Protein 6Z3E (pdb70)

Structure (mmCIF, N/CA/C/O backbone):
data_6Z3E
#
_entry.id   6Z3E
#
_cell.length_a   41.280
_cell.length_b   57.230
_cell.length_c   106.760
_cell.angle_alpha   90.000
_cell.angle_beta   90.000
_cell.angle_gamma   90.000
#
_symmetry.space_group_name_H-M   'P 21 21 21'
#
loop_
_entity.id
_entity.type
_entity.pdbx_description
1 polymer 'GTPase IMAP family member 5'
2 non-polymer 'MAGNESIUM ION'
3 non-polymer "GUANOSINE-5'-DIPHOSPHATE"
4 water water
#
loop_
_atom_site.group_PDB
_atom_site.id
_atom_site.type_symbol
_atom_site.label_atom_id
_atom_site.label_alt_id
_atom_site.label_comp_id
_atom_site.label_asym_id
_atom_site.label_entity_id
_atom_site.label_seq_id
_atom_site.pdbx_PDB_ins_code
_atom_site.Cartn_x
_atom_site.Cartn_y
_atom_site.Cartn_z
_atom_site.occupancy
_atom_site.B_iso_or_equiv
_atom_site.auth_seq_id
_atom_site.auth_comp_id
_atom_site.auth_asym_id
_atom_site.auth_atom_id
_atom_site.pdbx_PDB_model_num
ATOM 1 N N . ALA A 1 29 ? 21.63737 -3.12376 3.31367 1.000 33.56555 27 ALA A N 1
ATOM 2 C CA . ALA A 1 29 ? 21.21746 -3.37794 4.68753 1.000 42.91947 27 ALA A CA 1
ATOM 3 C C . ALA A 1 29 ? 20.16119 -2.37603 5.13922 1.000 56.47154 27 ALA A C 1
ATOM 4 O O . ALA A 1 29 ? 20.34916 -1.16490 5.01599 1.000 68.69718 27 ALA A O 1
ATOM 6 N N . LEU A 1 30 ? 19.05795 -2.90266 5.66983 1.000 50.20118 28 LEU A N 1
ATOM 7 C CA . LEU A 1 30 ? 17.93550 -2.07661 6.09775 1.000 18.80846 28 LEU A CA 1
ATOM 8 C C . LEU A 1 30 ? 18.31651 -1.22665 7.30420 1.000 24.96171 28 LEU A C 1
ATOM 9 O O . LEU A 1 30 ? 18.73924 -1.75252 8.33830 1.000 35.38398 28 LEU A O 1
ATOM 14 N N . ARG A 1 31 ? 18.13663 0.08661 7.17974 1.000 22.61041 29 ARG A N 1
ATOM 15 C CA . ARG A 1 31 ? 18.54463 1.05407 8.19101 1.000 14.56746 29 ARG A CA 1
ATOM 16 C C . ARG A 1 31 ? 17.30081 1.56639 8.90804 1.000 13.71537 29 ARG A C 1
ATOM 17 O O . ARG A 1 31 ? 16.39168 2.10790 8.26892 1.000 14.21409 29 ARG A O 1
ATOM 25 N N . ILE A 1 32 ? 17.27116 1.41240 10.22991 1.000 12.63026 30 ILE A N 1
ATOM 26 C CA . ILE A 1 32 ? 16.13243 1.80537 11.05264 1.000 11.96010 30 ILE A CA 1
ATOM 27 C C . ILE A 1 32 ? 16.61401 2.73700 12.15683 1.000 11.43575 30 ILE A C 1
ATOM 28 O O . ILE A 1 32 ? 17.67203 2.50518 12.75136 1.000 23.21680 30 ILE A O 1
ATOM 33 N N . ILE A 1 33 ? 15.83700 3.78173 12.44702 1.000 14.53993 31 ILE A N 1
ATOM 34 C CA . ILE A 1 33 ? 16.12820 4.68007 13.56310 1.000 17.81988 31 ILE A CA 1
ATOM 35 C C . ILE A 1 33 ? 14.99442 4.60270 14.57684 1.000 22.46958 31 ILE A C 1
ATOM 36 O O . ILE A 1 33 ? 13.82819 4.84372 14.23758 1.000 9.54956 31 ILE A O 1
ATOM 41 N N . LEU A 1 34 ? 15.34733 4.28807 15.82132 1.000 12.42429 32 LEU A N 1
ATOM 42 C CA . LEU A 1 34 ? 14.41306 4.28288 16.93925 1.000 8.10565 32 LEU A CA 1
ATOM 43 C C . LEU A 1 34 ? 14.22587 5.71161 17.44133 1.000 23.41914 32 LEU A C 1
ATOM 44 O O . LEU A 1 34 ? 15.19631 6.35856 17.85098 1.000 34.52332 32 LEU A O 1
ATOM 49 N N . VAL A 1 35 ? 12.98865 6.20936 17.41549 1.000 29.34264 33 VAL A N 1
ATOM 50 C CA . VAL A 1 35 ? 12.69093 7.56532 17.86256 1.000 13.23132 33 VAL A CA 1
ATOM 51 C C . VAL A 1 35 ? 11.54892 7.51852 18.86737 1.000 13.31031 33 VAL A C 1
ATOM 52 O O . VAL A 1 35 ? 10.70779 6.61128 18.84197 1.000 14.97219 33 VAL A O 1
ATOM 56 N N . GLY A 1 36 ? 11.52113 8.49628 19.75623 1.000 13.17186 34 GLY A N 1
ATOM 57 C CA . GLY A 1 36 ? 10.50060 8.57013 20.78493 1.000 8.84235 34 GLY A CA 1
ATOM 58 C C . GLY A 1 36 ? 11.05183 9.18451 22.05315 1.000 22.30339 34 GLY A C 1
ATOM 59 O O . GLY A 1 36 ? 12.24565 9.45368 22.18019 1.000 35.12836 34 GLY A O 1
ATOM 60 N N . LYS A 1 37 ? 10.14825 9.41830 23.00563 1.000 16.79991 35 LYS A N 1
ATOM 61 C CA . LYS A 1 37 ? 10.56892 9.93608 24.30132 1.000 13.55602 35 LYS A CA 1
ATOM 62 C C . LYS A 1 37 ? 11.26432 8.84677 25.11670 1.000 16.75730 35 LYS A C 1
ATOM 63 O O . LYS A 1 37 ? 11.15303 7.65248 24.83333 1.000 33.08024 35 LYS A O 1
ATOM 69 N N . THR A 1 38 ? 11.98566 9.27401 26.14987 1.000 12.38976 36 THR A N 1
ATOM 70 C CA . THR A 1 38 ? 12.62111 8.32195 27.05036 1.000 8.69170 36 THR A CA 1
ATOM 71 C C . THR A 1 38 ? 11.56785 7.52571 27.80958 1.000 18.41757 36 THR A C 1
ATOM 72 O O . THR A 1 38 ? 10.55806 8.07326 28.26348 1.000 18.78243 36 THR A O 1
ATOM 76 N N . GLY A 1 39 ? 11.80608 6.21822 27.92451 1.000 28.54301 37 GLY A N 1
ATOM 77 C CA . GLY A 1 39 ? 10.97358 5.32699 28.70541 1.000 9.34896 37 GLY A CA 1
ATOM 78 C C . GLY A 1 39 ? 9.79912 4.71653 27.97691 1.000 17.29903 37 GLY A C 1
ATOM 79 O O . GLY A 1 39 ? 8.95166 4.09258 28.62618 1.000 21.88855 37 GLY A O 1
ATOM 80 N N . CYS A 1 40 ? 9.70738 4.88129 26.65555 1.000 14.39785 38 CYS A N 1
ATOM 81 C CA . CYS A 1 40 ? 8.60729 4.28488 25.91031 1.000 15.93793 38 CYS A CA 1
ATOM 82 C C . CYS A 1 40 ? 8.95111 2.92027 25.32780 1.000 10.07466 38 CYS A C 1
ATOM 83 O O . CYS A 1 40 ? 8.03534 2.17803 24.95508 1.000 17.95625 38 CYS A O 1
ATOM 86 N N . GLY A 1 41 ? 10.23199 2.56469 25.25247 1.000 9.25845 39 GLY A N 1
ATOM 87 C CA . GLY A 1 41 ? 10.60226 1.23331 24.81503 1.000 9.51465 39 GLY A CA 1
ATOM 88 C C . GLY A 1 41 ? 11.45112 1.18787 23.56200 1.000 15.82075 39 GLY A C 1
ATOM 89 O O . GLY A 1 41 ? 11.47901 0.17054 22.86612 1.000 9.53396 39 GLY A O 1
ATOM 90 N N . LYS A 1 42 ? 12.14804 2.28472 23.26155 1.000 23.58327 40 LYS A N 1
ATOM 91 C CA . LYS A 1 42 ? 13.03289 2.30991 22.10037 1.000 7.83722 40 LYS A CA 1
ATOM 92 C C . LYS A 1 42 ? 14.08708 1.21189 22.18718 1.000 7.86863 40 LYS A C 1
ATOM 93 O O . LYS A 1 42 ? 14.22633 0.38841 21.27494 1.000 8.33746 40 LYS A O 1
ATOM 99 N N . SER A 1 43 ? 14.83698 1.18373 23.28841 1.000 15.73682 41 SER A N 1
ATOM 100 C CA . SER A 1 43 ? 15.95230 0.25378 23.40371 1.000 18.94551 41 SER A CA 1
ATOM 101 C C . SER A 1 43 ? 15.46510 -1.19056 23.40597 1.000 18.20260 41 SER A C 1
ATOM 102 O O . SER A 1 43 ? 16.04077 -2.04631 22.72234 1.000 18.01023 41 SER A O 1
ATOM 105 N N . ALA A 1 44 ? 14.39409 -1.47632 24.15567 1.000 18.38233 42 ALA A N 1
ATOM 106 C CA . ALA A 1 44 ? 13.85530 -2.83346 24.19799 1.000 10.42435 42 ALA A CA 1
ATOM 107 C C . ALA A 1 44 ? 13.34030 -3.26182 22.82986 1.000 11.03823 42 ALA A C 1
ATOM 108 O O . ALA A 1 44 ? 13.53725 -4.40946 22.41503 1.000 19.51271 42 ALA A O 1
ATOM 110 N N . THR A 1 45 ? 12.68639 -2.34658 22.10994 1.000 28.24190 43 THR A N 1
ATOM 111 C CA . THR A 1 45 ? 12.23456 -2.64167 20.75231 1.000 11.35843 43 THR A CA 1
ATOM 112 C C . THR A 1 45 ? 13.40711 -2.98147 19.83817 1.000 21.65734 43 THR A C 1
ATOM 113 O O . THR A 1 45 ? 13.35126 -3.94922 19.07087 1.000 16.85950 43 THR A O 1
ATOM 117 N N . GLY A 1 46 ? 14.48244 -2.19506 19.90641 1.000 37.36434 44 GLY A N 1
ATOM 118 C CA . GLY A 1 46 ? 15.66102 -2.51018 19.11675 1.000 12.32324 44 GLY A CA 1
ATOM 119 C C . GLY A 1 46 ? 16.28538 -3.83540 19.50863 1.000 21.21370 44 GLY A C 1
ATOM 120 O O . GLY A 1 46 ? 16.82306 -4.55284 18.66118 1.000 12.08134 44 GLY A O 1
ATOM 121 N N . ASN A 1 47 ? 16.22828 -4.17675 20.80094 1.000 24.32172 45 ASN A N 1
ATOM 122 C CA . ASN A 1 47 ? 16.76490 -5.46053 21.24076 1.000 12.35330 45 ASN A CA 1
ATOM 123 C C . ASN A 1 47 ? 15.91842 -6.61840 20.73505 1.000 13.89478 45 ASN A C 1
ATOM 124 O O . ASN A 1 47 ? 16.45316 -7.68575 20.41903 1.000 15.14886 45 ASN A O 1
ATOM 129 N N . SER A 1 48 ? 14.60575 -6.42839 20.63932 1.000 14.07971 46 SER A N 1
ATOM 130 C CA . SER A 1 48 ? 13.74327 -7.51131 20.18951 1.000 31.60932 46 SER A CA 1
ATOM 131 C C . SER A 1 48 ? 13.77974 -7.66960 18.67519 1.000 16.51022 46 SER A C 1
ATOM 132 O O . SER A 1 48 ? 13.63361 -8.78878 18.16876 1.000 18.27449 46 SER A O 1
ATOM 135 N N . ILE A 1 49 ? 13.99234 -6.57699 17.94113 1.000 15.34334 47 ILE A N 1
ATOM 136 C CA . ILE A 1 49 ? 14.17026 -6.68572 16.49657 1.000 16.04694 47 ILE A CA 1
ATOM 137 C C . ILE A 1 49 ? 15.42391 -7.49633 16.18161 1.000 16.75622 47 ILE A C 1
ATOM 138 O O . ILE A 1 49 ? 15.37521 -8.49308 15.45076 1.000 45.08912 47 ILE A O 1
ATOM 143 N N . LEU A 1 50 ? 16.55635 -7.11267 16.77330 1.000 15.69946 48 LEU A N 1
ATOM 144 C CA . LEU A 1 50 ? 17.81754 -7.80103 16.52316 1.000 20.07052 48 LEU A CA 1
ATOM 145 C C . LEU A 1 50 ? 17.92002 -9.14802 17.22869 1.000 20.03451 48 LEU A C 1
ATOM 146 O O . LEU A 1 50 ? 18.78474 -9.95321 16.86491 1.000 19.25483 48 LEU A O 1
ATOM 151 N N . GLY A 1 51 ? 17.07337 -9.40934 18.22313 1.000 18.04070 49 GLY A N 1
ATOM 152 C CA . GLY A 1 51 ? 17.12304 -10.67648 18.92651 1.000 19.65886 49 GLY A CA 1
ATOM 153 C C . GLY A 1 51 ? 18.28958 -10.83334 19.86991 1.000 19.48272 49 GLY A C 1
ATOM 154 O O . GLY A 1 51 ? 18.67226 -11.96429 20.19154 1.000 21.18348 49 GLY A O 1
ATOM 155 N N . GLN A 1 52 ? 18.86615 -9.72911 20.32568 1.000 23.43118 50 GLN A N 1
ATOM 156 C CA . GLN A 1 52 ? 20.05045 -9.75657 21.15887 1.000 17.65382 50 GLN A CA 1
ATOM 157 C C . GLN A 1 52 ? 19.88931 -8.68101 22.22597 1.000 16.00128 50 GLN A C 1
ATOM 158 O O . GLN A 1 52 ? 19.19276 -7.69279 21.99094 1.000 27.36060 50 GLN A O 1
ATOM 164 N N . PRO A 1 53 ? 20.45060 -8.89097 23.41607 1.000 24.32212 51 PRO A N 1
ATOM 165 C CA . PRO A 1 53 ? 20.57483 -7.73521 24.31619 1.000 17.90098 51 PRO A CA 1
ATOM 166 C C . PRO A 1 53 ? 21.75946 -6.86817 23.92495 1.000 14.11472 51 PRO A C 1
ATOM 167 O O . PRO A 1 53 ? 22.89692 -7.14264 24.32474 1.000 16.61586 51 PRO A O 1
ATOM 171 N N . VAL A 1 54 ? 21.49274 -5.79469 23.17813 1.000 12.87298 52 VAL A N 1
ATOM 172 C CA . VAL A 1 54 ? 22.56003 -4.92381 22.69170 1.000 12.39848 52 VAL A CA 1
ATOM 173 C C . VAL A 1 54 ? 22.37826 -3.46420 23.07217 1.000 11.02449 52 VAL A C 1
ATOM 174 O O . VAL A 1 54 ? 23.37671 -2.71684 23.10506 1.000 12.06760 52 VAL A O 1
ATOM 178 N N . PHE A 1 55 ? 21.17508 -2.99952 23.39131 1.000 10.23742 53 PHE A N 1
ATOM 179 C CA . PHE A 1 55 ? 20.97717 -1.62975 23.82877 1.000 9.20652 53 PHE A CA 1
ATOM 180 C C . PHE A 1 55 ? 20.62114 -1.63203 25.30648 1.000 9.22709 53 PHE A C 1
ATOM 181 O O . PHE A 1 55 ? 19.89532 -2.51170 25.77814 1.000 9.73482 53 PHE A O 1
ATOM 189 N N . GLU A 1 56 ? 21.16306 -0.66750 26.04000 1.000 8.91774 54 GLU A N 1
ATOM 190 C CA . GLU A 1 56 ? 20.90055 -0.59160 27.46837 1.000 9.11392 54 GLU A CA 1
ATOM 191 C C . GLU A 1 56 ? 19.42527 -0.32432 27.71886 1.000 14.03785 54 GLU A C 1
ATOM 192 O O . GLU A 1 56 ? 18.89117 0.70369 27.28919 1.000 23.78598 54 GLU A O 1
ATOM 198 N N . SER A 1 57 ? 18.76398 -1.26043 28.40104 1.000 9.32887 55 SER A N 1
ATOM 199 C CA . SER A 1 57 ? 17.37680 -1.08482 28.83310 1.000 9.29810 55 SER A CA 1
ATOM 200 C C . SER A 1 57 ? 17.30080 -1.48434 30.30485 1.000 10.10573 55 SER A C 1
ATOM 201 O O . SER A 1 57 ? 16.94132 -2.61685 30.63374 1.000 31.64829 55 SER A O 1
ATOM 204 N N . LYS A 1 58 ? 17.61573 -0.53535 31.18139 1.000 49.32221 56 LYS A N 1
ATOM 205 C CA . LYS A 1 58 ? 17.53370 -0.75503 32.61443 1.000 10.83151 56 LYS A CA 1
ATOM 206 C C . LYS A 1 58 ? 16.06817 -0.80300 33.03417 1.000 25.31375 56 LYS A C 1
ATOM 207 O O . LYS A 1 58 ? 15.18322 -0.28648 32.34724 1.000 27.71448 56 LYS A O 1
ATOM 213 N N . LEU A 1 59 ? 15.80966 -1.43248 34.17785 1.000 41.87671 57 LEU A N 1
ATOM 214 C CA . LEU A 1 59 ? 14.44754 -1.47688 34.70215 1.000 40.36877 57 LEU A CA 1
ATOM 215 C C . LEU A 1 59 ? 14.18093 -0.28104 35.61700 1.000 35.50975 57 LEU A C 1
ATOM 216 O O . LEU A 1 59 ? 13.22528 0.47189 35.40053 1.000 36.09615 57 LEU A O 1
ATOM 221 N N . ARG A 1 60 ? 15.01311 -0.10352 36.64991 1.000 30.07395 58 ARG A N 1
ATOM 222 C CA A ARG A 1 60 ? 14.84810 1.01718 37.56867 0.460 27.84304 58 ARG A CA 1
ATOM 223 C CA B ARG A 1 60 ? 14.85490 0.99744 37.59513 0.540 27.63764 58 ARG A CA 1
ATOM 224 C C . ARG A 1 60 ? 16.15338 1.77026 37.80189 1.000 27.20206 58 ARG A C 1
ATOM 225 O O . ARG A 1 60 ? 16.13287 2.98210 38.03519 1.000 27.33036 58 ARG A O 1
ATOM 240 N N . ALA A 1 61 ? 17.28751 1.07469 37.72890 1.000 33.70779 59 ALA A N 1
ATOM 241 C CA . ALA A 1 61 ? 18.56466 1.65000 38.12789 1.000 28.25519 59 ALA A CA 1
ATOM 242 C C . ALA A 1 61 ? 19.05578 2.69721 37.12695 1.000 37.72256 59 ALA A C 1
ATOM 243 O O . ALA A 1 61 ? 18.53159 2.84875 36.01952 1.000 27.66932 59 ALA A O 1
ATOM 245 N N . GLN A 1 62 ? 20.09327 3.42081 37.55207 1.000 43.91680 60 GLN A N 1
ATOM 246 C CA . GLN A 1 62 ? 20.65871 4.52319 36.78338 1.000 29.74999 60 GLN A CA 1
ATOM 247 C C . GLN A 1 62 ? 21.20920 4.02409 35.45117 1.000 34.93918 60 GLN A C 1
ATOM 248 O O . GLN A 1 62 ? 21.85477 2.97498 35.38139 1.000 56.87598 60 GLN A O 1
ATOM 254 N N . SER A 1 63 ? 20.95891 4.78303 34.38946 1.000 38.46172 61 SER A N 1
ATOM 255 C CA . SER A 1 63 ? 21.40859 4.39765 33.06016 1.000 25.27085 61 SER A CA 1
ATOM 256 C C . SER A 1 63 ? 22.76358 5.02416 32.74269 1.000 28.40471 61 SER A C 1
ATOM 257 O O . SER A 1 63 ? 23.20531 5.97651 33.38939 1.000 40.74626 61 SER A O 1
ATOM 260 N N . VAL A 1 64 ? 23.42336 4.46841 31.72895 1.000 30.84184 62 VAL A N 1
ATOM 261 C CA . VAL A 1 64 ? 24.75477 4.89627 31.32798 1.000 22.19219 62 VAL A CA 1
ATOM 262 C C . VAL A 1 64 ? 24.75467 5.51013 29.93241 1.000 22.19408 62 VAL A C 1
ATOM 263 O O . VAL A 1 64 ? 25.47374 6.48027 29.68095 1.000 25.03880 62 VAL A O 1
ATOM 267 N N . THR A 1 65 ? 23.95272 4.96738 29.01617 1.000 35.38274 63 THR A N 1
ATOM 268 C CA . THR A 1 65 ? 23.97048 5.40796 27.62243 1.000 25.96806 63 THR A CA 1
ATOM 269 C C . THR A 1 65 ? 23.43344 6.83183 27.52407 1.000 17.77254 63 THR A C 1
ATOM 270 O O . THR A 1 65 ? 22.26257 7.08818 27.82361 1.000 37.48479 63 THR A O 1
ATOM 274 N N . ARG A 1 66 ? 24.29221 7.76160 27.11106 1.000 25.34670 64 ARG A N 1
ATOM 275 C CA . ARG A 1 66 ? 23.90845 9.15090 26.90894 1.000 25.55554 64 ARG A CA 1
ATOM 276 C C . ARG A 1 66 ? 23.82836 9.54458 25.43977 1.000 17.41874 64 ARG A C 1
ATOM 277 O O . ARG A 1 66 ? 23.42247 10.67267 25.14256 1.000 28.41866 64 ARG A O 1
ATOM 285 N N . THR A 1 67 ? 24.20862 8.65972 24.51448 1.000 25.96735 65 THR A N 1
ATOM 286 C CA . THR A 1 67 ? 24.36772 9.01649 23.10804 1.000 21.20778 65 THR A CA 1
ATOM 287 C C . THR A 1 67 ? 23.84421 7.89332 22.22320 1.000 21.29829 65 THR A C 1
ATOM 288 O O . THR A 1 67 ? 23.57502 6.78276 22.68705 1.000 17.30557 65 THR A O 1
ATOM 292 N N . CYS A 1 68 ? 23.72664 8.19443 20.92653 1.000 23.97976 66 CYS A N 1
ATOM 293 C CA . CYS A 1 68 ? 23.21642 7.23121 19.95387 1.000 25.83888 66 CYS A CA 1
ATOM 294 C C . CYS A 1 68 ? 24.08713 5.98027 19.87979 1.000 14.53308 66 CYS A C 1
ATOM 295 O O . CYS A 1 68 ? 25.31766 6.05440 19.90515 1.000 19.19763 66 CYS A O 1
ATOM 298 N N . GLN A 1 69 ? 23.43482 4.82463 19.75874 1.000 15.85137 67 GLN A N 1
ATOM 299 C CA . GLN A 1 69 ? 24.10089 3.53950 19.59558 1.000 15.42309 67 GLN A CA 1
ATOM 300 C C . GLN A 1 69 ? 23.63195 2.90031 18.29510 1.000 18.85236 67 GLN A C 1
ATOM 301 O O . GLN A 1 69 ? 22.46687 3.03807 17.91295 1.000 23.44830 67 GLN A O 1
ATOM 307 N N . VAL A 1 70 ? 24.53756 2.20038 17.61578 1.000 16.10046 68 VAL A N 1
ATOM 308 C CA . VAL A 1 70 ? 24.23103 1.51984 16.36177 1.000 16.32819 68 VAL A CA 1
ATOM 309 C C . VAL A 1 70 ? 24.62917 0.05788 16.49661 1.000 17.40997 68 VAL A C 1
ATOM 310 O O . VAL A 1 70 ? 25.70854 -0.25567 17.01028 1.000 18.22880 68 VAL A O 1
ATOM 314 N N . LYS A 1 71 ? 23.75034 -0.83610 16.05739 1.000 17.53791 69 LYS A N 1
ATOM 315 C CA . LYS A 1 71 ? 24.00886 -2.26487 16.14008 1.000 18.65210 69 LYS A CA 1
ATOM 316 C C . LYS A 1 71 ? 23.51344 -2.91351 14.86064 1.000 19.09621 69 LYS A C 1
ATOM 317 O O . LYS A 1 71 ? 22.35862 -2.71588 14.47258 1.000 18.45440 69 LYS A O 1
ATOM 323 N N . THR A 1 72 ? 24.38444 -3.67690 14.21040 1.000 22.79492 70 THR A N 1
ATOM 324 C CA . THR A 1 72 ? 24.03578 -4.41758 13.00863 1.000 21.16582 70 THR A CA 1
ATOM 325 C C . THR A 1 72 ? 23.70136 -5.85297 13.38324 1.000 25.00613 70 THR A C 1
ATOM 326 O O . THR A 1 72 ? 24.32618 -6.43399 14.27545 1.000 36.35896 70 THR A O 1
ATOM 330 N N . GLY A 1 73 ? 22.71160 -6.41267 12.71095 1.000 22.32361 71 GLY A N 1
ATOM 331 C CA . GLY A 1 73 ? 22.30715 -7.76844 12.98101 1.000 23.27715 71 GLY A CA 1
ATOM 332 C C . GLY A 1 73 ? 21.51552 -8.33699 11.83356 1.000 27.57080 71 GLY A C 1
ATOM 333 O O . GLY A 1 73 ? 21.57688 -7.84545 10.70540 1.000 26.61096 71 GLY A O 1
ATOM 334 N N . THR A 1 74 ? 20.76677 -9.39323 12.13269 1.000 24.56561 72 THR A N 1
ATOM 335 C CA . THR A 1 74 ? 19.89283 -10.03311 11.16161 1.000 25.40380 72 THR A CA 1
ATOM 336 C C . THR A 1 74 ? 18.48698 -10.10801 11.73723 1.000 31.08574 72 THR A C 1
ATOM 337 O O . THR A 1 74 ? 18.30218 -10.37244 12.92933 1.000 24.88937 72 THR A O 1
ATOM 341 N N . TRP A 1 75 ? 17.50178 -9.85841 10.88036 1.000 36.51661 73 TRP A N 1
ATOM 342 C CA . TRP A 1 75 ? 16.10060 -9.76956 11.27872 1.000 24.10888 73 TRP A CA 1
ATOM 343 C C . TRP A 1 75 ? 15.25702 -10.40918 10.18592 1.000 37.86577 73 TRP A C 1
ATOM 344 O O . TRP A 1 75 ? 15.16566 -9.86935 9.07894 1.000 40.54200 73 TRP A O 1
ATOM 355 N N . ASN A 1 76 ? 14.65315 -11.55945 10.49505 1.000 26.00493 74 ASN A N 1
ATOM 356 C CA . ASN A 1 76 ? 13.86239 -12.32650 9.52948 1.000 27.43839 74 ASN A CA 1
ATOM 357 C C . ASN A 1 76 ? 14.70124 -12.71331 8.31347 1.000 34.76931 74 ASN A C 1
ATOM 358 O O . ASN A 1 76 ? 14.21647 -12.72267 7.18046 1.000 49.33592 74 ASN A O 1
ATOM 363 N N . GLY A 1 77 ? 15.97452 -13.02804 8.54878 1.000 29.39039 75 GLY A N 1
ATOM 364 C CA . GLY A 1 77 ? 16.88963 -13.37605 7.48274 1.000 30.95787 75 GLY A CA 1
ATOM 365 C C . GLY A 1 77 ? 17.42152 -12.20707 6.68529 1.000 37.63849 75 GLY A C 1
ATOM 366 O O . GLY A 1 77 ? 18.22562 -12.41899 5.76927 1.000 51.89498 75 GLY A O 1
ATOM 367 N N . ARG A 1 78 ? 16.99811 -10.98614 6.99334 1.000 42.11101 76 ARG A N 1
ATOM 368 C CA A ARG A 1 78 ? 17.46331 -9.79652 6.30009 0.460 35.16634 76 ARG A CA 1
ATOM 369 C CA B ARG A 1 78 ? 17.45817 -9.79098 6.30305 0.540 34.76611 76 ARG A CA 1
ATOM 370 C C . ARG A 1 78 ? 18.45932 -9.04118 7.17991 1.000 33.72455 76 ARG A C 1
ATOM 371 O O . ARG A 1 78 ? 18.24744 -8.89512 8.38416 1.000 34.59081 76 ARG A O 1
ATOM 386 N N . LYS A 1 79 ? 19.53999 -8.57537 6.55985 1.000 38.94413 77 LYS A N 1
ATOM 387 C CA . LYS A 1 79 ? 20.54297 -7.80545 7.28978 1.000 38.61978 77 LYS A CA 1
ATOM 388 C C . LYS A 1 79 ? 19.97871 -6.43760 7.65893 1.000 26.01990 77 LYS A C 1
ATOM 389 O O . LYS A 1 79 ? 19.38322 -5.75347 6.82059 1.000 25.93380 77 LYS A O 1
ATOM 395 N N . VAL A 1 80 ? 20.16295 -6.03808 8.91790 1.000 22.94307 78 VAL A N 1
ATOM 396 C CA . VAL A 1 80 ? 19.51505 -4.85389 9.47018 1.000 21.26322 78 VAL A CA 1
ATOM 397 C C . VAL A 1 80 ? 20.53013 -4.02587 10.24944 1.000 20.45275 78 VAL A C 1
ATOM 398 O O . VAL A 1 80 ? 21.40352 -4.57344 10.93113 1.000 27.07690 78 VAL A O 1
ATOM 402 N N . LEU A 1 81 ? 20.41912 -2.70293 10.13027 1.000 19.39511 79 LEU A N 1
ATOM 403 C CA . LEU A 1 81 ? 21.15858 -1.74360 10.94182 1.000 19.19138 79 LEU A CA 1
ATOM 404 C C . LEU A 1 81 ? 20.16488 -0.92855 11.76039 1.000 24.52094 79 LEU A C 1
ATOM 405 O O . LEU A 1 81 ? 19.24775 -0.32039 11.19716 1.000 16.71607 79 LEU A O 1
ATOM 410 N N . VAL A 1 82 ? 20.35224 -0.89878 13.07928 1.000 19.68015 80 VAL A N 1
ATOM 411 C CA . VAL A 1 82 ? 19.41930 -0.23929 13.99136 1.000 19.96210 80 VAL A CA 1
ATOM 412 C C . VAL A 1 82 ? 20.16704 0.83209 14.77294 1.000 17.29940 80 VAL A C 1
ATOM 413 O O . VAL A 1 82 ? 21.17326 0.53942 15.42989 1.000 22.35308 80 VAL A O 1
ATOM 417 N N . VAL A 1 83 ? 19.66118 2.06265 14.72028 1.000 15.32568 81 VAL A N 1
ATOM 418 C CA . VAL A 1 83 ? 20.22559 3.19836 15.44201 1.000 13.78729 81 VAL A CA 1
ATOM 419 C C . VAL A 1 83 ? 19.27874 3.54798 16.58467 1.000 13.25218 81 VAL A C 1
ATOM 420 O O . VAL A 1 83 ? 18.12222 3.91841 16.34977 1.000 12.81353 81 VAL A O 1
ATOM 424 N N . ASP A 1 84 ? 19.76515 3.42847 17.81809 1.000 13.45524 82 ASP A N 1
ATOM 425 C CA . ASP A 1 84 ? 19.00068 3.77049 19.01085 1.000 13.19949 82 ASP A CA 1
ATOM 426 C C . ASP A 1 84 ? 19.37125 5.17872 19.45207 1.000 20.83904 82 ASP A C 1
ATOM 427 O O . ASP A 1 84 ? 20.53039 5.58238 19.34849 1.000 19.18761 82 ASP A O 1
ATOM 432 N N . THR A 1 85 ? 18.39170 5.91977 19.95920 1.000 16.06412 83 THR A N 1
ATOM 433 C CA . THR A 1 85 ? 18.62084 7.32392 20.25550 1.000 14.05848 83 THR A CA 1
ATOM 434 C C . THR A 1 85 ? 18.45931 7.63618 21.74141 1.000 12.60550 83 THR A C 1
ATOM 435 O O . THR A 1 85 ? 17.66317 7.00011 22.44107 1.000 20.87410 83 THR A O 1
ATOM 439 N N . PRO A 1 86 ? 19.23505 8.60160 22.25219 1.000 14.71232 84 PRO A N 1
ATOM 440 C CA . PRO A 1 8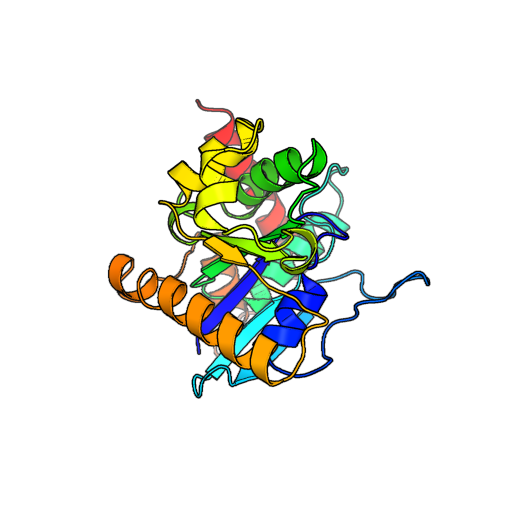6 ? 18.97181 9.15740 23.58489 1.000 13.30163 84 PRO A CA 1
ATOM 441 C C . PRO A 1 86 ? 17.81741 10.14365 23.55412 1.000 28.35767 84 PRO A C 1
ATOM 442 O O . PRO A 1 86 ? 17.05936 10.19419 22.57992 1.000 19.40444 84 PRO A O 1
ATOM 446 N N . SER A 1 87 ? 17.66154 10.91858 24.62719 1.000 26.71728 85 SER A N 1
ATOM 447 C CA . SER A 1 87 ? 16.55761 11.86580 24.74327 1.000 27.00907 85 SER A CA 1
ATOM 448 C C . SER A 1 87 ? 16.73749 13.07485 23.82977 1.000 21.68416 85 SER A C 1
ATOM 449 O O . SER A 1 87 ? 16.81866 14.21299 24.30130 1.000 13.36416 85 SER A O 1
ATOM 452 N N . ILE A 1 88 ? 16.79677 12.83247 22.51927 1.000 36.29624 86 ILE A N 1
ATOM 453 C CA . ILE A 1 88 ? 16.83244 13.91396 21.54176 1.000 17.98411 86 ILE A CA 1
ATOM 454 C C . ILE A 1 88 ? 15.45367 14.53373 21.36551 1.000 27.47359 86 ILE A C 1
ATOM 455 O O . ILE A 1 88 ? 15.33521 15.71160 21.00502 1.000 39.30022 86 ILE A O 1
ATOM 460 N N . PHE A 1 89 ? 14.39692 13.78162 21.66196 1.000 37.09286 87 PHE A N 1
ATOM 461 C CA . PHE A 1 89 ? 13.04436 14.10430 21.22420 1.000 27.78186 87 PHE A CA 1
ATOM 462 C C . PHE A 1 89 ? 12.18936 14.58800 22.38775 1.000 28.81878 87 PHE A C 1
ATOM 463 O O . PHE A 1 89 ? 11.02908 14.20080 22.53744 1.000 29.35032 87 PHE A O 1
ATOM 471 N N . GLU A 1 90 ? 12.77034 15.42564 23.24062 1.000 28.71169 88 GLU A N 1
ATOM 472 C CA . GLU A 1 90 ? 12.11626 15.85007 24.46555 1.000 19.62939 88 GLU A CA 1
ATOM 473 C C . GLU A 1 90 ? 12.37388 17.32847 24.69275 1.000 28.86995 88 GLU A C 1
ATOM 474 O O . GLU A 1 90 ? 13.30183 17.91031 24.12615 1.000 14.04323 88 GLU A O 1
ATOM 480 N N . SER A 1 91 ? 11.52274 17.93267 25.52242 1.000 47.70912 89 SER A N 1
ATOM 481 C CA . SER A 1 91 ? 11.71274 19.32250 25.91300 1.000 16.08907 89 SER A CA 1
ATOM 482 C C . SER A 1 91 ? 13.09805 19.49216 26.51257 1.000 19.71671 89 SER A C 1
ATOM 483 O O . SER A 1 91 ? 13.51631 18.70999 27.36893 1.000 16.82009 89 SER A O 1
ATOM 486 N N . GLN A 1 92 ? 13.80932 20.51550 26.05463 1.000 31.39673 90 GLN A N 1
ATOM 487 C CA . GLN A 1 92 ? 15.25242 20.53948 26.21190 1.000 16.38672 90 GLN A CA 1
ATOM 488 C C . GLN A 1 92 ? 15.75361 21.88978 25.73146 1.000 36.03154 90 GLN A C 1
ATOM 489 O O . GLN A 1 92 ? 15.10757 22.54139 24.90426 1.000 46.01481 90 GLN A O 1
ATOM 495 N N . ALA A 1 93 ? 16.90227 22.30138 26.25708 1.000 29.24512 91 ALA A N 1
ATOM 496 C CA . ALA A 1 93 ? 17.54464 23.53530 25.83436 1.000 17.44232 91 ALA A CA 1
ATOM 497 C C . ALA A 1 93 ? 18.51278 23.25807 24.68849 1.000 16.42990 91 ALA A C 1
ATOM 498 O O . ALA A 1 93 ? 19.06049 22.16026 24.56421 1.000 15.91395 91 ALA A O 1
ATOM 500 N N . ASP A 1 94 ? 18.69927 24.25758 23.83069 1.000 16.26682 92 ASP A N 1
ATOM 501 C CA . ASP A 1 94 ? 19.60739 24.11977 22.69476 1.000 25.64959 92 ASP A CA 1
ATOM 502 C C . ASP A 1 94 ? 21.05153 24.14718 23.18784 1.000 29.51221 92 ASP A C 1
ATOM 503 O O . ASP A 1 94 ? 21.55486 25.19996 23.59377 1.000 17.04747 92 ASP A O 1
ATOM 508 N N . THR A 1 95 ? 21.72483 22.99569 23.14412 1.000 30.16077 93 THR A N 1
ATOM 509 C CA . THR A 1 95 ? 23.08364 22.86192 23.65291 1.000 16.47162 93 THR A CA 1
ATOM 510 C C . THR A 1 95 ? 23.89524 21.99129 22.70448 1.000 15.78305 93 THR A C 1
ATOM 511 O O . THR A 1 95 ? 23.34444 21.26375 21.87550 1.000 19.06568 93 THR A O 1
ATOM 515 N N . GLN A 1 96 ? 25.22457 22.08939 22.83275 1.000 26.42773 94 GLN A N 1
ATOM 516 C CA . GLN A 1 96 ? 26.12840 21.25100 22.04809 1.000 18.28186 94 GLN A CA 1
ATOM 517 C C . GLN A 1 96 ? 25.77519 19.77539 22.15873 1.000 21.05023 94 GLN A C 1
ATOM 518 O O . GLN A 1 96 ? 25.92542 19.02418 21.18839 1.000 15.00366 94 GLN A O 1
ATOM 524 N N . GLU A 1 97 ? 25.30200 19.34118 23.32649 1.000 16.01786 95 GLU A N 1
ATOM 525 C CA . GLU A 1 97 ? 24.99313 17.92863 23.51219 1.000 15.69403 95 GLU A CA 1
ATOM 526 C C . GLU A 1 97 ? 23.86411 17.48490 22.59392 1.000 20.19283 95 GLU A C 1
ATOM 527 O O . GLU A 1 97 ? 23.91126 16.38322 22.03654 1.000 30.54519 95 GLU A O 1
ATOM 533 N N . LEU A 1 98 ? 22.85063 18.33539 22.41164 1.000 31.83477 96 LEU A N 1
ATOM 534 C CA . LEU A 1 98 ? 21.75986 18.01014 21.49927 1.000 13.29597 96 LEU A CA 1
ATOM 535 C C . LEU A 1 98 ? 22.27621 17.81094 20.08252 1.000 12.77177 96 LEU A C 1
ATOM 536 O O . LEU A 1 98 ? 21.92196 16.83799 19.40866 1.000 15.58124 96 LEU A O 1
ATOM 541 N N . TYR A 1 99 ? 23.12363 18.72456 19.61447 1.000 13.02549 97 TYR A N 1
ATOM 542 C CA . TYR A 1 99 ? 23.55959 18.67531 18.22795 1.000 12.69611 97 TYR A CA 1
ATOM 543 C C . TYR A 1 99 ? 24.62989 17.61554 18.01703 1.000 12.94329 97 TYR A C 1
ATOM 544 O O . TYR A 1 99 ? 24.77544 17.09923 16.90456 1.000 20.95743 97 TYR A O 1
ATOM 553 N N . LYS A 1 100 ? 25.37845 17.27686 19.06946 1.000 15.43590 98 LYS A N 1
ATOM 554 C CA . LYS A 1 100 ? 26.26097 16.11563 19.01013 1.000 19.47363 98 LYS A CA 1
ATOM 555 C C . LYS A 1 100 ? 25.46566 14.83172 18.81621 1.000 18.20890 98 LYS A C 1
ATOM 556 O O . LYS A 1 100 ? 25.89664 13.92603 18.09290 1.000 26.21383 98 LYS A O 1
ATOM 562 N N . ASN A 1 101 ? 24.29681 14.73947 19.44689 1.000 19.26709 99 ASN A N 1
ATOM 563 C CA . ASN A 1 101 ? 23.49631 13.52399 19.39403 1.000 16.58945 99 ASN A CA 1
ATOM 564 C C . ASN A 1 101 ? 22.61730 13.44665 18.15395 1.000 12.05597 99 ASN A C 1
ATOM 565 O O . ASN A 1 101 ? 22.39665 12.34992 17.62791 1.000 29.34547 99 ASN A O 1
ATOM 570 N N . ILE A 1 102 ? 22.10586 14.57838 17.67072 1.000 11.73879 100 ILE A N 1
ATOM 571 C CA . ILE A 1 102 ? 21.50092 14.57321 16.34524 1.000 19.77146 100 ILE A CA 1
ATOM 572 C C . ILE A 1 102 ? 22.57133 14.30688 15.29678 1.000 11.62354 100 ILE A C 1
ATOM 573 O O . ILE A 1 102 ? 22.31970 13.63014 14.29077 1.000 11.58605 100 ILE A O 1
ATOM 578 N N . GLY A 1 103 ? 23.79235 14.78586 15.53862 1.000 12.08619 101 GLY A N 1
ATOM 579 C CA . GLY A 1 103 ? 24.86078 14.57309 14.58038 1.000 21.36922 101 GLY A CA 1
ATOM 580 C C . GLY A 1 103 ? 25.26061 13.11599 14.47632 1.000 12.89289 101 GLY A C 1
ATOM 581 O O . GLY A 1 103 ? 25.40866 12.58518 13.37379 1.000 13.12684 101 GLY A O 1
ATOM 582 N N . ASP A 1 104 ? 25.43930 12.45107 15.62188 1.000 27.09130 102 ASP A N 1
ATOM 583 C CA . ASP A 1 104 ? 25.68711 11.01205 15.61211 1.000 15.38582 102 ASP A CA 1
ATOM 584 C C . ASP A 1 104 ? 24.52409 10.26396 14.97948 1.000 17.39819 102 ASP A C 1
ATOM 585 O O . ASP A 1 104 ? 24.71794 9.23079 14.32946 1.000 30.56841 102 ASP A O 1
ATOM 590 N N . CYS A 1 105 ? 23.30750 10.77786 15.15025 1.000 12.37254 103 CYS A N 1
ATOM 591 C CA . CYS A 1 105 ? 22.13895 10.10350 14.60284 1.000 20.72552 103 CYS A CA 1
ATOM 592 C C . CYS A 1 105 ? 22.21903 10.02321 13.08145 1.000 27.05154 103 CYS A C 1
ATOM 593 O O . CYS A 1 105 ? 21.99962 8.95503 12.49786 1.000 30.26692 103 CYS A O 1
ATOM 596 N N . 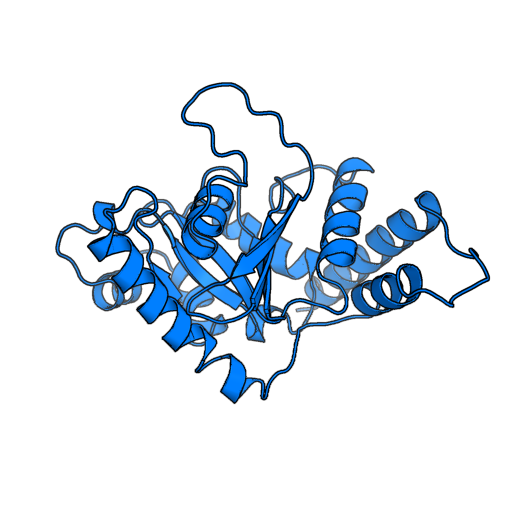TYR A 1 106 ? 22.56441 11.13687 12.41520 1.000 27.25701 104 TYR A N 1
ATOM 597 C CA . TYR A 1 106 ? 22.70290 11.06995 10.96026 1.000 26.47599 104 TYR A CA 1
ATOM 598 C C . TYR A 1 106 ? 23.96826 10.33947 10.53370 1.000 18.21708 104 TYR A C 1
ATOM 599 O O . TYR A 1 106 ? 23.98149 9.71035 9.46954 1.000 22.07925 104 TYR A O 1
ATOM 608 N N . LEU A 1 107 ? 25.05200 10.45480 11.30539 1.000 13.84155 105 LEU A N 1
ATOM 609 C CA . LEU A 1 107 ? 26.27620 9.75010 10.94138 1.000 19.52998 105 LEU A CA 1
ATOM 610 C C . LEU A 1 107 ? 26.04934 8.24646 10.89893 1.000 15.25181 105 LEU A C 1
ATOM 611 O O . LEU A 1 107 ? 26.48418 7.57436 9.95736 1.000 16.13470 105 LEU A O 1
ATOM 616 N N . LEU A 1 108 ? 25.33882 7.70627 11.89096 1.000 14.75903 106 LEU A N 1
ATOM 617 C CA . LEU A 1 108 ? 25.15714 6.26138 11.97190 1.000 25.08128 106 LEU A CA 1
ATOM 618 C C . LEU A 1 108 ? 24.19168 5.76385 10.90282 1.000 31.32705 106 LEU A C 1
ATOM 619 O O . LEU A 1 108 ? 24.37149 4.66919 10.35677 1.000 40.33479 106 LEU A O 1
ATOM 624 N N . SER A 1 109 ? 23.16842 6.55361 10.58514 1.000 24.91403 107 SER A N 1
ATOM 625 C CA . SER A 1 109 ? 22.12476 6.14184 9.65634 1.000 20.32911 107 SER A CA 1
ATOM 626 C C . SER A 1 109 ? 22.37263 6.59558 8.22463 1.000 24.33993 107 SER A C 1
ATOM 627 O O . SER A 1 109 ? 21.52156 6.34840 7.36387 1.000 42.19990 107 SER A O 1
ATOM 630 N N . ALA A 1 110 ? 23.49476 7.25974 7.95538 1.000 26.02774 108 ALA A N 1
ATOM 631 C CA . ALA A 1 110 ? 23.78177 7.73221 6.60695 1.000 23.29403 108 ALA A CA 1
ATOM 632 C C . ALA A 1 110 ? 23.74821 6.56666 5.62515 1.000 17.61712 108 ALA A C 1
ATOM 633 O O . ALA A 1 110 ? 24.19086 5.45987 5.95916 1.000 18.17953 108 ALA A O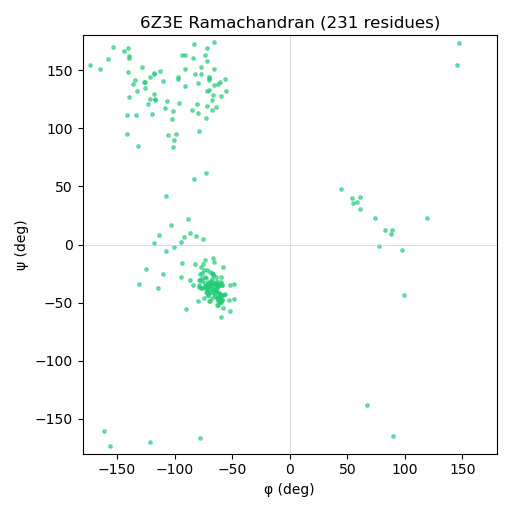 1
ATOM 635 N N . PRO A 1 111 ? 23.24231 6.76868 4.39642 1.000 15.87478 109 PRO A N 1
ATOM 636 C CA . PRO A 1 111 ? 22.77390 8.05288 3.85616 1.000 18.49402 109 PRO A CA 1
ATOM 637 C C . PRO A 1 111 ? 21.35614 8.44503 4.26796 1.000 15.27876 109 PRO A C 1
ATOM 638 O O . PRO A 1 111 ? 20.83335 9.43370 3.74950 1.000 15.60290 109 PRO A O 1
ATOM 642 N N . GLY A 1 112 ? 20.74588 7.68964 5.17792 1.000 14.38370 110 GLY A N 1
ATOM 643 C CA . GLY A 1 112 ? 19.41245 7.99748 5.63516 1.000 13.70535 110 GLY A CA 1
ATOM 644 C C . GLY A 1 112 ? 18.57418 6.77267 5.93640 1.000 13.80309 110 GLY A C 1
ATOM 645 O O . GLY A 1 112 ? 18.78017 5.68812 5.38182 1.000 24.16885 110 GLY A O 1
ATOM 646 N N . PRO A 1 113 ? 17.59251 6.93387 6.81925 1.000 12.52868 111 PRO A N 1
ATOM 647 C CA . PRO A 1 113 ? 16.81774 5.77757 7.28221 1.000 26.20951 111 PRO A CA 1
ATOM 648 C C . PRO A 1 113 ? 15.75726 5.35617 6.27649 1.000 12.58381 111 PRO A C 1
ATOM 649 O O . PRO A 1 113 ? 15.07927 6.18693 5.66677 1.000 12.87047 111 PRO A O 1
ATOM 653 N N . HIS A 1 114 ? 15.62150 4.03993 6.10268 1.000 12.76610 112 HIS A N 1
ATOM 654 C CA . HIS A 1 114 ? 14.48379 3.52161 5.35148 1.000 13.16333 112 HIS A CA 1
ATOM 655 C C . HIS A 1 114 ? 13.20771 3.63056 6.17162 1.000 12.59711 112 HIS A C 1
ATOM 656 O O . HIS A 1 114 ? 12.13175 3.91003 5.62960 1.000 15.83379 112 HIS A O 1
ATOM 663 N N . VAL A 1 115 ? 13.31717 3.42970 7.48242 1.000 18.15777 113 VAL A N 1
ATOM 664 C CA . VAL A 1 115 ? 12.18429 3.42394 8.39670 1.000 12.71589 113 VAL A CA 1
ATOM 665 C C . VAL A 1 115 ? 12.52747 4.29321 9.59757 1.000 10.88287 113 VAL A C 1
ATOM 666 O O . VAL A 1 115 ? 13.61837 4.17342 10.16602 1.000 10.68334 113 VAL A O 1
ATOM 670 N N . LEU A 1 116 ? 11.60586 5.17223 9.97323 1.000 13.04703 114 LEU A N 1
ATOM 671 C CA . LEU A 1 116 ? 11.65334 5.85152 11.26037 1.000 10.26031 114 LEU A CA 1
ATOM 672 C C . LEU A 1 116 ? 10.66553 5.14922 12.18140 1.000 13.05154 114 LEU A C 1
ATOM 673 O O . LEU A 1 116 ? 9.45601 5.16915 11.92927 1.000 14.51976 114 LEU A O 1
ATOM 678 N N . LEU A 1 117 ? 11.17569 4.51511 13.23279 1.000 11.40214 115 LEU A N 1
ATOM 679 C CA . LEU A 1 117 ? 10.36652 3.60782 14.04384 1.000 15.49399 115 LEU A CA 1
ATOM 680 C C . LEU A 1 117 ? 9.94323 4.37552 15.29143 1.000 13.18663 115 LEU A C 1
ATOM 681 O O . LEU A 1 117 ? 10.63908 4.38665 16.30827 1.000 11.34268 115 LEU A O 1
ATOM 686 N N . LEU A 1 118 ? 8.79122 5.03921 15.19384 1.000 34.56995 116 LEU A N 1
ATOM 687 C CA . LEU A 1 118 ? 8.26591 5.86993 16.27290 1.000 9.99398 116 LEU A CA 1
ATOM 688 C C . LEU A 1 118 ? 7.59202 4.98364 17.30956 1.000 10.23141 116 LEU A C 1
ATOM 689 O O . LEU A 1 118 ? 6.54901 4.37807 17.04125 1.000 21.29351 116 LEU A O 1
ATOM 694 N N . VAL A 1 119 ? 8.18006 4.92870 18.49938 1.000 10.18426 117 VAL A N 1
ATOM 695 C CA . VAL A 1 119 ? 7.74609 4.03539 19.56399 1.000 10.55620 117 VAL A CA 1
ATOM 696 C C . VAL A 1 119 ? 6.82050 4.80191 20.49986 1.000 10.91378 117 VAL A C 1
ATOM 697 O O . VAL A 1 119 ? 7.20397 5.83360 21.06294 1.000 10.84718 117 VAL A O 1
ATOM 701 N N . ILE A 1 120 ? 5.60084 4.29713 20.66044 1.000 11.41339 118 ILE A N 1
ATOM 702 C CA . ILE A 1 120 ? 4.63395 4.80866 21.62278 1.000 11.98665 118 ILE A CA 1
ATOM 703 C C . ILE A 1 120 ? 4.33672 3.69122 22.61275 1.000 25.00499 118 ILE A C 1
ATOM 704 O O . ILE A 1 120 ? 4.03729 2.56503 22.20314 1.000 14.00919 118 ILE A O 1
ATOM 709 N N . GLN A 1 121 ? 4.42552 3.98977 23.90770 1.000 36.00089 119 GLN A N 1
ATOM 710 C CA . GLN A 1 121 ? 3.96455 3.03434 24.90961 1.000 27.03298 119 GLN A CA 1
ATOM 711 C C . GLN A 1 121 ? 2.44099 2.97585 24.88204 1.000 20.83322 119 GLN A C 1
ATOM 712 O O . GLN A 1 121 ? 1.77000 3.98952 25.10190 1.000 26.21213 119 GLN A O 1
ATOM 718 N N . LEU A 1 122 ? 1.89713 1.79440 24.59762 1.000 19.33367 120 LEU A N 1
ATOM 719 C CA . LEU A 1 122 ? 0.45749 1.64866 24.42268 1.000 32.47412 120 LEU A CA 1
ATOM 720 C C . LEU A 1 122 ? -0.26180 1.90980 25.74134 1.000 35.92709 120 LEU A C 1
ATOM 721 O O . LEU A 1 122 ? 0.06625 1.31272 26.77135 1.000 49.54164 120 LEU A O 1
ATOM 726 N N . GLY A 1 123 ? -1.25619 2.79098 25.70372 1.000 21.10416 121 GLY A N 1
ATOM 727 C CA . GLY A 1 123 ? -1.97326 3.16956 26.90428 1.000 20.46892 121 GLY A CA 1
ATOM 728 C C . GLY A 1 123 ? -1.46779 4.48132 27.46466 1.000 30.95243 121 GLY A C 1
ATOM 729 O O . GLY A 1 123 ? -2.26144 5.35121 27.83930 1.000 28.45250 121 GLY A O 1
ATOM 730 N N . ARG A 1 124 ? -0.14277 4.64362 27.49708 1.000 22.16118 122 ARG A N 1
ATOM 731 C CA . ARG A 1 124 ? 0.50065 5.88741 27.92923 1.000 21.38995 122 ARG A CA 1
ATOM 732 C C . ARG A 1 124 ? 0.96843 6.69366 26.72158 1.000 15.94036 122 ARG A C 1
ATOM 733 O O . ARG A 1 124 ? 2.13557 6.63784 26.33135 1.000 33.18327 122 ARG A O 1
ATOM 741 N N . PHE A 1 125 ? 0.06214 7.46888 26.13927 1.000 16.17859 123 PHE A N 1
ATOM 742 C CA . PHE A 1 125 ? 0.43687 8.55772 25.24235 1.000 15.54919 123 PHE A CA 1
ATOM 743 C C . PHE A 1 125 ? -0.07088 9.86452 25.82699 1.000 18.01201 123 PHE A C 1
ATOM 744 O O . PHE A 1 125 ? -1.28189 10.09807 25.91086 1.000 35.37062 123 PHE A O 1
ATOM 752 N N . THR A 1 126 ? 0.88870 10.68876 26.24051 1.000 16.05868 124 THR A N 1
ATOM 753 C CA . THR A 1 126 ? 0.73408 11.89440 27.03511 1.000 25.78588 124 THR A CA 1
ATOM 754 C C . THR A 1 126 ? 1.30724 13.08106 26.25986 1.000 34.70919 124 THR A C 1
ATOM 755 O O . THR A 1 126 ? 1.64044 12.97226 25.07668 1.000 26.98703 124 THR A O 1
ATOM 759 N N . ALA A 1 127 ? 1.42006 14.22275 26.94536 1.000 40.72451 125 ALA A N 1
ATOM 760 C CA . ALA A 1 127 ? 1.93434 15.42642 26.30396 1.000 23.55578 125 ALA A CA 1
ATOM 761 C C . ALA A 1 127 ? 3.33899 15.21359 25.75683 1.000 15.67685 125 ALA A C 1
ATOM 762 O O . ALA A 1 127 ? 3.69243 15.78025 24.71877 1.000 18.14545 125 ALA A O 1
ATOM 764 N N . GLN A 1 128 ? 4.15664 14.40702 26.44199 1.000 18.05292 126 GLN A N 1
ATOM 765 C CA . GLN A 1 128 ? 5.56145 14.28297 26.06320 1.000 27.93186 126 GLN A CA 1
ATOM 766 C C . GLN A 1 128 ? 5.71903 13.53965 24.74097 1.000 24.98948 126 GLN A C 1
ATOM 767 O O . GLN A 1 128 ? 6.60502 13.86674 23.94445 1.000 23.06601 126 GLN A O 1
ATOM 773 N N . ASP A 1 129 ? 4.88121 12.53036 24.48841 1.000 23.79392 127 ASP A N 1
ATOM 774 C CA . ASP A 1 129 ? 4.91622 11.86622 23.18579 1.000 24.96997 127 ASP A CA 1
ATOM 775 C C . ASP A 1 129 ? 4.44508 12.79596 22.07046 1.000 19.45478 127 ASP A C 1
ATOM 776 O O . ASP A 1 129 ? 4.92423 12.69771 20.93408 1.000 19.64986 127 ASP A O 1
ATOM 781 N N . THR A 1 130 ? 3.48764 13.68385 22.36826 1.000 19.05978 128 THR A N 1
ATOM 782 C CA . THR A 1 130 ? 3.10859 14.72617 21.41579 1.000 14.14410 128 THR A CA 1
ATOM 783 C C . THR A 1 130 ? 4.28755 15.64180 21.11235 1.000 20.09760 128 THR A C 1
ATOM 784 O O . THR A 1 130 ? 4.50781 16.02539 19.95745 1.000 31.84036 128 THR A O 1
ATOM 788 N N . VAL A 1 131 ? 5.05155 16.00615 22.14460 1.000 16.60024 129 VAL A N 1
ATOM 789 C CA . VAL A 1 131 ? 6.27417 16.78278 21.95522 1.000 24.53974 129 VAL A CA 1
ATOM 790 C C . VAL A 1 131 ? 7.28949 15.99048 21.14309 1.000 15.46123 129 VAL A C 1
ATOM 791 O O . VAL A 1 131 ? 8.04307 16.55217 20.33816 1.000 15.55624 129 VAL A O 1
ATOM 795 N N . ALA A 1 132 ? 7.33360 14.67290 21.34625 1.000 18.34627 130 ALA A N 1
ATOM 796 C CA . ALA A 1 132 ? 8.29238 13.85340 20.61377 1.000 17.37140 130 ALA A CA 1
ATOM 797 C C . ALA A 1 132 ? 7.96148 13.79946 19.13132 1.000 20.00232 130 ALA A C 1
ATOM 798 O O . ALA A 1 132 ? 8.87165 13.76794 18.29737 1.000 16.43102 130 ALA A O 1
ATOM 800 N N . ILE A 1 133 ? 6.67299 13.79473 18.78692 1.000 29.58875 131 ILE A N 1
ATOM 801 C CA . ILE A 1 133 ? 6.27239 13.84247 17.38399 1.000 11.90600 131 ILE A CA 1
ATOM 802 C C . ILE A 1 133 ? 6.73552 15.14840 16.75324 1.000 14.59526 131 ILE A C 1
ATOM 803 O O . ILE A 1 133 ? 7.27320 15.16849 15.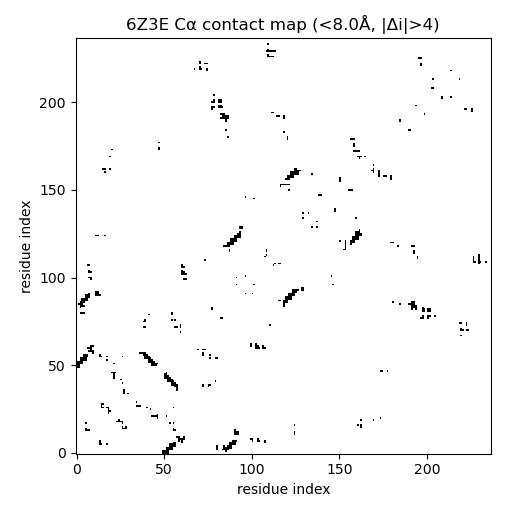64021 1.000 20.37233 131 ILE A O 1
ATOM 808 N N . ARG A 1 134 ? 6.51287 16.26065 17.45838 1.000 20.79848 132 ARG A N 1
ATOM 809 C CA . ARG A 1 134 ? 6.96740 17.56970 16.99947 1.000 22.43941 132 ARG A CA 1
ATOM 810 C C . ARG A 1 134 ? 8.45615 17.55542 16.67295 1.000 15.39357 132 ARG A C 1
ATOM 811 O O . ARG A 1 134 ? 8.87781 18.01920 15.60749 1.000 16.15718 132 ARG A O 1
ATOM 819 N N . LYS A 1 135 ? 9.26930 17.00987 17.57852 1.000 15.71182 133 LYS A N 1
ATOM 820 C CA . LYS A 1 135 ? 10.71585 17.08418 17.41978 1.000 19.84642 133 LYS A CA 1
ATOM 821 C C . LYS A 1 135 ? 11.27410 16.01478 16.48721 1.000 21.69925 133 LYS A C 1
ATOM 822 O O . LYS A 1 135 ? 12.40405 16.16482 16.01374 1.000 24.87872 133 LYS A O 1
ATOM 828 N N . VAL A 1 136 ? 10.51732 14.95249 16.19833 1.000 20.02606 134 VAL A N 1
ATOM 829 C CA . VAL A 1 136 ? 10.86951 14.09036 15.07087 1.000 10.86303 134 VAL A CA 1
ATOM 830 C C . VAL A 1 136 ? 10.86013 14.89398 13.77485 1.000 20.76972 134 VAL A C 1
ATOM 831 O O . VAL A 1 136 ? 11.75482 14.75412 12.93092 1.000 11.42190 134 VAL A O 1
ATOM 835 N N . LYS A 1 137 ? 9.85353 15.75822 13.60438 1.000 20.98116 135 LYS A N 1
ATOM 836 C CA . LYS A 1 137 ? 9.79145 16.61711 12.42688 1.000 12.78584 135 LYS A CA 1
ATOM 837 C C . LYS A 1 137 ? 10.94287 17.61345 12.41027 1.000 13.98887 135 LYS A C 1
ATOM 838 O O . LYS A 1 137 ? 11.52551 17.87719 11.35332 1.000 17.98179 135 LYS A O 1
ATOM 844 N N . GLU A 1 138 ? 11.27523 18.18779 13.57022 1.000 20.04967 136 GLU A N 1
ATOM 845 C CA . GLU A 1 138 ? 12.33494 19.19051 13.62913 1.000 17.53496 136 GLU A CA 1
ATOM 846 C C . GLU A 1 138 ? 13.70579 18.58198 13.37044 1.000 27.31776 136 GLU A C 1
ATOM 847 O O . GLU A 1 138 ? 14.57722 19.24261 12.79560 1.000 41.54516 136 GLU A O 1
ATOM 853 N N . VAL A 1 139 ? 13.91589 17.33484 13.78599 1.000 22.78681 137 VAL A N 1
ATOM 854 C CA . VAL A 1 139 ? 15.20305 16.68215 13.57962 1.000 15.45265 137 VAL A CA 1
ATOM 855 C C . VAL A 1 139 ? 15.35969 16.21130 12.13956 1.000 12.03369 137 VAL A C 1
ATOM 856 O O . VAL A 1 139 ? 16.44650 16.31153 11.56186 1.000 44.41809 137 VAL A O 1
ATOM 860 N N . PHE A 1 140 ? 14.28650 15.72099 11.51956 1.000 12.05136 138 PHE A N 1
ATOM 861 C CA . PHE A 1 140 ? 14.41869 15.06180 10.22982 1.000 12.28552 138 PHE A CA 1
ATOM 862 C C . PHE A 1 140 ? 13.82408 15.83446 9.05774 1.000 31.90826 138 PHE A C 1
ATOM 863 O O . PHE A 1 140 ? 14.26193 15.62188 7.92238 1.000 25.03192 138 PHE A O 1
ATOM 871 N N . GLY A 1 141 ? 12.84501 16.70671 9.29184 1.000 19.88207 139 GLY A N 1
ATOM 872 C CA . GLY A 1 141 ? 12.37108 17.61104 8.25784 1.000 21.23786 139 GLY A CA 1
ATOM 873 C C . GLY A 1 141 ? 11.24190 17.06394 7.40622 1.000 31.10888 139 GLY A C 1
ATOM 874 O O . GLY A 1 141 ? 10.58252 16.06882 7.72451 1.000 38.86622 139 GLY A O 1
ATOM 875 N N . THR A 1 142 ? 11.03049 17.74540 6.27872 1.000 25.67252 140 THR A N 1
ATOM 876 C CA . THR A 1 142 ? 9.91396 17.43123 5.39517 1.000 31.28472 140 THR A CA 1
ATOM 877 C C . THR A 1 142 ? 10.15356 16.11147 4.67038 1.000 32.65059 140 THR A C 1
ATOM 878 O O . THR A 1 142 ? 11.23392 15.87522 4.11952 1.000 34.83700 140 THR A O 1
ATOM 882 N N . GLY A 1 143 ? 9.13712 15.25109 4.67336 1.000 30.80260 141 GLY A N 1
ATOM 883 C CA . GLY A 1 143 ? 9.21835 13.95069 4.04754 1.000 25.13109 141 GLY A CA 1
ATOM 884 C C . GLY A 1 143 ? 9.54346 12.81689 4.98955 1.000 33.20734 141 GLY A C 1
ATOM 885 O O . GLY A 1 143 ? 9.53227 11.65546 4.56164 1.000 37.00815 141 GLY A O 1
ATOM 886 N N . ALA A 1 144 ? 9.82260 13.11262 6.25992 1.000 36.67540 142 ALA A N 1
ATOM 887 C CA . ALA A 1 144 ? 10.18480 12.05611 7.19494 1.000 18.53646 142 ALA A CA 1
ATOM 888 C C . ALA A 1 144 ? 8.98316 11.21184 7.59460 1.000 12.90349 142 ALA A C 1
ATOM 889 O O . ALA A 1 144 ? 9.14494 10.03229 7.91958 1.000 32.44308 142 ALA A O 1
ATOM 891 N N . MET A 1 145 ? 7.77608 11.78063 7.56509 1.000 23.62389 143 MET A N 1
ATOM 892 C CA . MET A 1 145 ? 6.59470 11.02273 7.96393 1.000 19.06102 143 MET A CA 1
ATOM 893 C C . MET A 1 145 ? 6.21774 9.95907 6.94834 1.000 18.40014 143 MET A C 1
ATOM 894 O O . MET A 1 145 ? 5.52488 8.99869 7.30202 1.000 25.21190 143 MET A O 1
ATOM 899 N N . ARG A 1 146 ? 6.65235 10.10636 5.69785 1.000 14.34394 144 ARG A N 1
ATOM 900 C CA . ARG 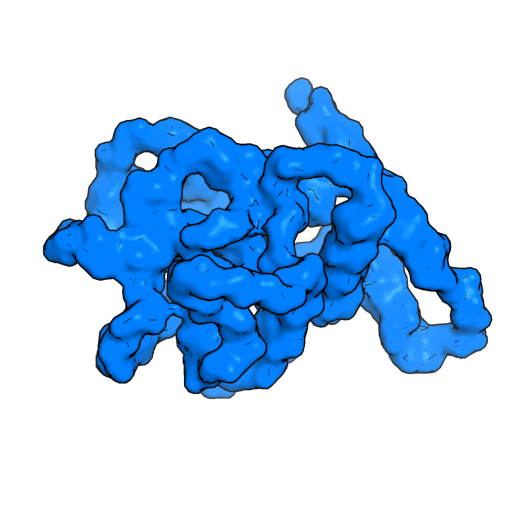A 1 146 ? 6.39590 9.06632 4.71504 1.000 14.82018 144 ARG A CA 1
ATOM 901 C C . ARG A 1 146 ? 7.13918 7.78200 5.05734 1.000 14.13870 144 ARG A C 1
ATOM 902 O O . ARG A 1 146 ? 6.81954 6.72516 4.50709 1.000 14.46009 144 ARG A O 1
ATOM 910 N N . HIS A 1 147 ? 8.11769 7.85392 5.95880 1.000 13.33363 145 HIS A N 1
ATOM 911 C CA . HIS A 1 147 ? 8.96823 6.73061 6.32558 1.000 24.58169 145 HIS A CA 1
ATOM 912 C C . HIS A 1 147 ? 8.74971 6.27102 7.76451 1.000 23.72769 145 HIS A C 1
ATOM 913 O O . HIS A 1 147 ? 9.50214 5.42340 8.25688 1.000 17.69664 145 HIS A O 1
ATOM 920 N N . VAL A 1 148 ? 7.74331 6.80342 8.44732 1.000 15.32054 146 VAL A N 1
ATOM 921 C CA . VAL A 1 148 ? 7.52648 6.52222 9.86086 1.000 22.45975 146 VAL A CA 1
ATOM 922 C C . VAL A 1 148 ? 6.61192 5.31788 10.00247 1.000 18.02696 146 VAL A C 1
ATOM 923 O O . VAL A 1 148 ? 5.62546 5.17361 9.27075 1.000 12.20067 146 VAL A O 1
ATOM 927 N N . VAL A 1 149 ? 6.96844 4.43254 10.92842 1.000 17.82869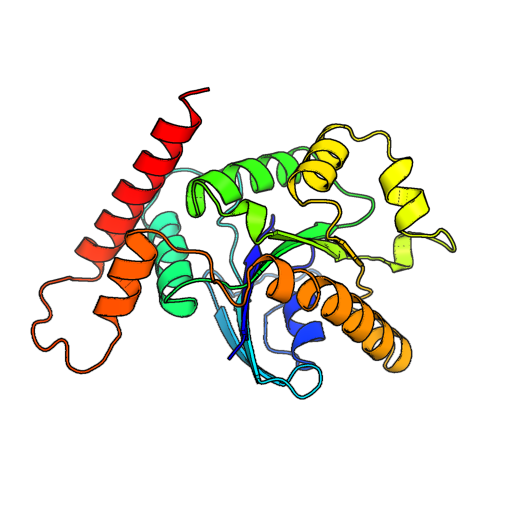 147 VAL A N 1
ATOM 928 C CA . VAL A 1 149 ? 6.12521 3.32673 11.35784 1.000 11.44935 147 VAL A CA 1
ATOM 929 C C . VAL A 1 149 ? 5.94180 3.46720 12.86137 1.000 18.04103 147 VAL A C 1
ATOM 930 O O . VAL A 1 149 ? 6.92694 3.48812 13.61035 1.000 15.65943 147 VAL A O 1
ATOM 934 N N . ILE A 1 150 ? 4.68852 3.59093 13.30138 1.000 23.21231 148 ILE A N 1
ATOM 935 C CA . ILE A 1 150 ? 4.40250 3.57945 14.72950 1.000 16.40570 148 ILE A CA 1
ATOM 936 C C . ILE A 1 150 ? 4.64617 2.17427 15.26085 1.000 11.51854 148 ILE A C 1
ATOM 937 O O . ILE A 1 150 ? 4.34948 1.17705 14.58745 1.000 14.06133 148 ILE A O 1
ATOM 942 N N . LEU A 1 151 ? 5.20833 2.07810 16.46221 1.000 11.33038 149 LEU A N 1
ATOM 943 C CA . LEU A 1 151 ? 5.37743 0.78567 17.11448 1.000 11.60610 149 LEU A CA 1
ATOM 944 C C . LEU A 1 151 ? 4.91257 0.92274 18.55717 1.000 11.89420 149 LEU A C 1
ATOM 945 O O . LEU A 1 151 ? 5.55229 1.60923 19.35925 1.000 11.63698 149 LEU A O 1
ATOM 950 N N . PHE A 1 152 ? 3.79747 0.27383 18.88024 1.000 20.93335 150 PHE A N 1
ATOM 951 C CA . PHE A 1 152 ? 3.23561 0.33571 20.22165 1.000 23.62538 150 PHE A CA 1
ATOM 952 C C . PHE A 1 152 ? 3.90180 -0.71462 21.10042 1.000 21.99013 150 PHE A C 1
ATOM 953 O O . PHE A 1 152 ? 3.77024 -1.91396 20.84434 1.000 22.71340 150 PHE A O 1
ATOM 961 N N . THR A 1 153 ? 4.62190 -0.27480 22.12701 1.000 17.18132 151 THR A N 1
ATOM 962 C CA . THR A 1 153 ? 5.12521 -1.22430 23.10438 1.000 30.17606 151 THR A CA 1
ATOM 963 C C . THR A 1 153 ? 4.04422 -1.53638 24.13418 1.000 14.84366 151 THR A C 1
ATOM 964 O O . THR A 1 153 ? 2.97675 -0.92017 24.15929 1.000 24.89174 151 THR A O 1
ATOM 968 N N . HIS A 1 154 ? 4.33608 -2.51950 24.98715 1.000 18.63921 152 HIS A N 1
ATOM 969 C CA . HIS A 1 154 ? 3.40181 -2.98419 26.01410 1.000 20.79604 152 HIS A CA 1
ATOM 970 C C . HIS A 1 154 ? 2.11555 -3.52043 25.39214 1.000 17.61246 152 HIS A C 1
ATOM 971 O O . HIS A 1 154 ? 1.01404 -3.26791 25.87856 1.000 21.80228 152 HIS A O 1
ATOM 978 N N . LYS A 1 155 ? 2.26798 -4.26452 24.29496 1.000 20.06137 153 LYS A N 1
ATOM 979 C CA . LYS A 1 155 ? 1.14679 -4.96468 23.67315 1.000 23.70210 153 LYS A CA 1
ATOM 980 C C . LYS A 1 155 ? 0.32724 -5.74097 24.69547 1.000 30.17052 153 LYS A C 1
ATOM 981 O O . LYS A 1 155 ? -0.89331 -5.87693 24.55349 1.000 25.55087 153 LYS A O 1
ATOM 987 N N . GLU A 1 156 ? 0.98944 -6.27516 25.72434 1.000 39.73001 154 GLU A N 1
ATOM 988 C CA . GLU A 1 156 ? 0.30602 -7.10618 26.70953 1.000 21.10893 154 GLU A CA 1
ATOM 989 C C . GLU A 1 156 ? -0.68608 -6.30138 27.54256 1.000 21.70127 154 GLU A C 1
ATOM 990 O O . GLU A 1 156 ? -1.65955 -6.86354 28.05650 1.000 23.02415 154 GLU A O 1
ATOM 996 N N . ASP A 1 157 ? -0.47703 -4.98902 27.67006 1.000 27.89800 155 ASP A N 1
ATOM 997 C CA . ASP A 1 157 ? -1.39359 -4.13380 28.43279 1.000 27.66858 155 ASP A CA 1
ATOM 998 C C . ASP A 1 157 ? -2.68102 -3.84139 27.68534 1.000 24.64001 155 ASP A C 1
ATOM 999 O O . ASP A 1 157 ? -3.51576 -3.06354 28.15282 1.000 35.26449 155 ASP A O 1
ATOM 1004 N N . LEU A 1 158 ? -2.83888 -4.46728 26.52722 1.000 33.82221 156 LEU A N 1
ATOM 1005 C CA . LEU A 1 158 ? -4.01087 -4.29700 25.68832 1.000 32.34328 156 LEU A CA 1
ATOM 1006 C C . LEU A 1 158 ? -5.08632 -5.33895 25.99480 1.000 35.68920 156 LEU A C 1
ATOM 1007 O O . LEU A 1 158 ? -6.10605 -5.39351 25.30346 1.000 39.12409 156 LEU A O 1
ATOM 1012 N N . GLY A 1 159 ? -4.88484 -6.15073 27.03132 1.000 49.56955 157 GLY A N 1
ATOM 1013 C CA . GLY A 1 159 ? -5.85812 -7.17198 27.38427 1.000 58.18487 157 GLY A CA 1
ATOM 1014 C C . GLY A 1 159 ? -5.94313 -8.24233 26.31207 1.000 65.52631 157 GLY A C 1
ATOM 1015 O O . GLY A 1 159 ? -4.93225 -8.68864 25.75580 1.000 64.40937 157 GLY A O 1
ATOM 1016 N N . GLY A 1 160 ? -7.17012 -8.66328 26.01604 1.000 58.66606 158 GLY A N 1
ATOM 1017 C CA . GLY A 1 160 ? -7.41960 -9.54651 24.89371 1.000 53.76312 158 GLY A CA 1
ATOM 1018 C C . GLY A 1 160 ? -7.99742 -8.76386 23.73424 1.000 50.63972 158 GLY A C 1
ATOM 1019 O O . GLY A 1 160 ? -8.56730 -9.33544 22.79888 1.000 39.50685 158 GLY A O 1
ATOM 1020 N N . GLN A 1 161 ? -7.83897 -7.44343 23.79989 1.000 44.56616 159 GLN A N 1
ATOM 1021 C CA . GLN A 1 161 ? -8.36949 -6.52672 22.80423 1.000 31.08072 159 GLN A CA 1
ATOM 1022 C C . GLN A 1 161 ? -7.43750 -6.44250 21.60097 1.000 24.60987 159 GLN A C 1
ATOM 1023 O O . GLN A 1 161 ? -6.21446 -6.54735 21.72719 1.000 26.37191 159 GLN A O 1
ATOM 1029 N N . ALA A 1 162 ? -8.02967 -6.24857 20.42561 1.000 31.81925 160 ALA A N 1
ATOM 1030 C CA . ALA A 1 162 ? -7.26148 -6.12507 19.19614 1.000 22.11127 160 ALA A CA 1
ATOM 1031 C C . ALA A 1 162 ? -6.62814 -4.74312 19.08838 1.000 23.47266 160 ALA A C 1
ATOM 1032 O O . ALA A 1 162 ? -7.13405 -3.75617 19.63294 1.000 28.99296 160 ALA A O 1
ATOM 1034 N N . LEU A 1 163 ? -5.50246 -4.68388 18.37037 1.000 30.69377 161 LEU A N 1
ATOM 1035 C CA . LEU A 1 163 ? -4.79790 -3.41767 18.19575 1.000 18.66258 161 LEU A CA 1
ATOM 1036 C C . LEU A 1 163 ? -5.55154 -2.49495 17.24908 1.000 18.74389 161 LEU A C 1
ATOM 1037 O O . LEU A 1 163 ? -5.63042 -1.28448 17.48810 1.000 35.14486 161 LEU A O 1
ATOM 1042 N N . ASP A 1 164 ? -6.10737 -3.04416 16.16582 1.000 19.26765 162 ASP A N 1
ATOM 1043 C CA . ASP A 1 164 ? -6.91745 -2.22618 15.26951 1.000 21.82807 162 ASP A CA 1
ATOM 1044 C C . ASP A 1 164 ? -8.14493 -1.68183 15.98723 1.000 20.56219 162 ASP A C 1
ATOM 1045 O O . ASP A 1 164 ? -8.56727 -0.54730 15.73674 1.000 21.82125 162 ASP A O 1
ATOM 1050 N N . ASP A 1 165 ? -8.72221 -2.47018 16.89564 1.000 21.41034 163 ASP A N 1
ATOM 1051 C CA . ASP A 1 165 ? -9.86258 -1.98844 17.66477 1.000 28.42338 163 ASP A CA 1
ATOM 1052 C C . ASP A 1 165 ? -9.45418 -0.91474 18.66247 1.000 23.40589 163 ASP A C 1
ATOM 1053 O O . ASP A 1 165 ? -10.24554 -0.01137 18.95160 1.000 29.91493 163 ASP A O 1
ATOM 1058 N N . TYR A 1 166 ? -8.23454 -0.99372 19.19790 1.000 22.74381 164 TYR A N 1
ATOM 1059 C CA . TYR A 1 166 ? -7.77008 0.02914 20.12947 1.000 20.49869 164 TYR A CA 1
ATOM 1060 C C . TYR A 1 166 ? -7.54982 1.36519 19.42650 1.000 19.85913 164 TYR A C 1
ATOM 1061 O O . TYR A 1 166 ? -8.04465 2.40129 19.88597 1.000 21.40172 164 TYR A O 1
ATOM 1070 N N . VAL A 1 167 ? -6.83693 1.35460 18.29478 1.000 18.99947 165 VAL A N 1
ATOM 1071 C CA . VAL A 1 167 ? -6.45149 2.59202 17.61443 1.000 18.41047 165 VAL A CA 1
ATOM 1072 C C . VAL A 1 167 ? -7.66275 3.31654 17.04708 1.000 19.38477 165 VAL A C 1
ATOM 1073 O O . VAL A 1 167 ? -7.65970 4.54920 16.92068 1.000 39.24276 165 VAL A O 1
ATOM 1077 N N . ALA A 1 168 ? -8.70965 2.57954 16.68543 1.000 27.93413 166 ALA A N 1
ATOM 1078 C CA . ALA A 1 168 ? -9.89917 3.23702 16.17088 1.000 21.50352 166 ALA A CA 1
ATOM 1079 C C . ALA A 1 168 ? -10.67336 3.91755 17.28728 1.000 22.37999 166 ALA A C 1
ATOM 1080 O O . ALA A 1 168 ? -11.44523 4.84015 17.03420 1.000 30.38635 166 ALA A O 1
ATOM 1082 N N . ASN A 1 169 ? -10.47901 3.48644 18.52521 1.000 22.35042 167 ASN A N 1
ATOM 1083 C CA . ASN A 1 169 ? -11.39257 3.80564 19.61510 1.000 26.46565 167 ASN A CA 1
ATOM 1084 C C . ASN A 1 169 ? -10.77521 4.61721 20.74879 1.000 23.17100 167 ASN A C 1
ATOM 1085 O O . ASN A 1 169 ? -11.49533 4.96914 21.69256 1.000 24.26592 167 ASN A O 1
ATOM 1090 N N . THR A 1 170 ? -9.50209 4.99149 20.66131 1.000 21.81298 168 THR A N 1
ATOM 1091 C CA . THR A 1 170 ? -8.89998 5.78994 21.72229 1.000 40.49686 168 THR A CA 1
ATOM 1092 C C . THR A 1 170 ? -9.46031 7.20209 21.72908 1.000 32.40520 168 THR A C 1
ATOM 1093 O O . THR A 1 170 ? -9.70351 7.79225 20.67612 1.000 22.28034 168 THR A O 1
ATOM 1097 N N . ASP A 1 171 ? -9.63683 7.75063 22.92646 1.000 42.52391 169 ASP A N 1
ATOM 1098 C CA . ASP A 1 171 ? -9.95619 9.16418 23.12035 1.000 30.22820 169 ASP A CA 1
ATOM 1099 C C . ASP A 1 171 ? -8.68695 10.00180 23.09819 1.000 34.19062 169 ASP A C 1
ATOM 1100 O O . ASP A 1 171 ? -8.34609 10.69615 24.05534 1.000 56.48225 169 ASP A O 1
ATOM 1105 N N . ASN A 1 172 ? -7.92931 9.89046 22.01484 1.000 24.22012 170 ASN A N 1
ATOM 1106 C CA . ASN A 1 172 ? -6.67695 10.62439 21.88978 1.000 20.19534 170 ASN A CA 1
ATOM 1107 C C . ASN A 1 172 ? -6.55027 11.09874 20.44401 1.000 19.83752 170 ASN A C 1
ATOM 1108 O O . ASN A 1 172 ? -6.08409 10.36278 19.56749 1.000 19.02893 170 ASN A O 1
ATOM 1113 N N . CYS A 1 173 ? -6.97291 12.34570 20.21437 1.000 20.60656 171 CYS A N 1
ATOM 1114 C CA . CYS A 1 173 ? -7.00469 12.92199 18.87948 1.000 28.57991 171 CYS A CA 1
ATOM 1115 C C . CYS A 1 173 ? -5.62453 13.34380 18.40615 1.000 19.95240 171 CYS A C 1
ATOM 1116 O O . CYS A 1 173 ? -5.42818 13.52396 17.20012 1.000 26.00777 171 CYS A O 1
ATOM 1119 N N . SER A 1 174 ? -4.67316 13.51608 19.32762 1.000 24.29082 172 SER A N 1
ATOM 1120 C CA . SER A 1 174 ? -3.27830 13.65641 18.92736 1.000 17.63680 172 SER A CA 1
ATOM 1121 C C . SER A 1 174 ? -2.75431 12.35511 18.33474 1.000 16.67379 172 SER A C 1
ATOM 1122 O O . SER A 1 174 ? -1.99619 12.37274 17.35945 1.000 26.24716 172 SER A O 1
ATOM 1125 N N . LEU A 1 175 ? -3.16137 11.21606 18.90350 1.000 16.68594 173 LEU A N 1
ATOM 1126 C CA . LEU A 1 175 ? -2.72472 9.92175 18.38971 1.000 15.95618 173 LEU A CA 1
ATOM 1127 C C . LEU A 1 175 ? -3.35043 9.62052 17.03398 1.000 34.04074 173 LEU A C 1
ATOM 1128 O O . LEU A 1 175 ? -2.69299 9.04915 16.15679 1.000 28.27714 173 LEU A O 1
ATOM 1133 N N . LYS A 1 176 ? -4.62009 9.99534 16.84229 1.000 24.48252 174 LYS A N 1
ATOM 1134 C CA . LYS A 1 176 ? -5.31047 9.64974 15.60348 1.000 17.91133 174 LYS A CA 1
ATOM 1135 C C . LYS A 1 176 ? -4.78641 10.45005 14.41465 1.000 23.12622 174 LYS A C 1
ATOM 1136 O O . LYS A 1 176 ? -4.78126 9.93833 13.28947 1.000 22.83409 174 LYS A O 1
ATOM 1142 N N . ASP A 1 177 ? -4.35710 11.70008 14.62806 1.000 25.61341 175 ASP A N 1
ATOM 1143 C CA . ASP A 1 177 ? -3.64971 12.41294 13.56676 1.000 21.39845 175 ASP A CA 1
ATOM 1144 C C . ASP A 1 177 ? -2.39010 11.66490 13.16006 1.000 16.48035 175 ASP A C 1
ATOM 1145 O O . ASP A 1 177 ? -2.08972 11.53555 11.96781 1.000 41.42605 175 ASP A O 1
ATOM 1150 N N . LEU A 1 178 ? -1.63970 11.16663 14.14503 1.000 24.29364 176 LEU A N 1
ATOM 1151 C CA . LEU A 1 178 ? -0.38141 10.48927 13.85959 1.000 21.34986 176 LEU A CA 1
ATOM 1152 C C . LEU A 1 178 ? -0.60265 9.22031 13.04594 1.000 29.01148 176 LEU A C 1
ATOM 1153 O O . LEU A 1 178 ? 0.21755 8.88415 12.18480 1.000 26.80009 176 LEU A O 1
ATOM 1158 N N . VAL A 1 179 ? -1.71032 8.51573 13.29286 1.000 15.12297 177 VAL A N 1
ATOM 1159 C CA . VAL A 1 179 ? -2.01441 7.29831 12.54821 1.000 21.83147 177 VAL A CA 1
ATOM 1160 C C . VAL A 1 179 ? -2.41087 7.62711 11.11306 1.000 28.67611 177 VAL A C 1
ATOM 1161 O O . VAL A 1 179 ? -2.09199 6.87480 10.18234 1.000 15.91823 177 VAL A O 1
ATOM 1165 N N . ARG A 1 180 ? -3.09924 8.75066 10.90383 1.000 17.62786 178 ARG A N 1
ATOM 1166 C CA . ARG A 1 180 ? -3.52285 9.12672 9.56112 1.000 18.81424 178 ARG A CA 1
ATOM 1167 C C . ARG A 1 180 ? -2.36965 9.71368 8.75986 1.000 23.19366 178 ARG A C 1
ATOM 1168 O O . ARG A 1 180 ? -2.33228 9.57489 7.53270 1.000 32.37978 178 ARG A O 1
ATOM 1176 N N . GLU A 1 181 ? -1.42678 10.36623 9.43764 1.000 16.50455 179 GLU A N 1
ATOM 1177 C CA . GLU A 1 181 ? -0.25109 10.91114 8.77574 1.000 16.18673 179 GLU A CA 1
ATOM 1178 C C . GLU A 1 181 ? 0.75041 9.81728 8.43911 1.000 27.44324 179 GLU A C 1
ATOM 1179 O O . GLU A 1 181 ? 1.49100 9.93771 7.45590 1.000 35.57094 179 GLU A O 1
ATOM 1185 N N . CYS A 1 182 ? 0.77502 8.74530 9.23002 1.000 19.73065 180 CYS A N 1
ATOM 1186 C CA . CYS A 1 182 ? 1.59670 7.57432 8.95743 1.000 14.24164 180 CYS A CA 1
ATOM 1187 C C . CYS A 1 182 ? 0.90756 6.57041 8.03712 1.000 14.88509 180 CYS A C 1
ATOM 1188 O O . CYS A 1 182 ? 1.41491 5.45824 7.86707 1.000 19.14675 180 CYS A O 1
ATOM 1191 N N . GLU A 1 183 ? -0.22875 6.94162 7.44413 1.000 26.16046 181 GLU A N 1
ATOM 1192 C CA . GLU A 1 183 ? -0.98549 6.07563 6.53585 1.000 33.69677 181 GLU A CA 1
ATOM 1193 C C . GLU A 1 183 ? -1.30419 4.72370 7.17066 1.000 32.91576 181 GLU A C 1
ATOM 1194 O O . GLU A 1 183 ? -1.23240 3.67826 6.52109 1.000 44.37500 181 GLU A O 1
ATOM 1200 N N . ARG A 1 184 ? -1.64976 4.75029 8.45996 1.000 25.50960 182 ARG A N 1
ATOM 1201 C CA A ARG A 1 184 ? -2.09979 3.55974 9.18189 0.420 21.76359 182 ARG A CA 1
ATOM 1202 C CA B ARG A 1 184 ? -2.09832 3.55979 9.18239 0.580 21.76242 182 ARG A CA 1
ATOM 1203 C C . ARG A 1 184 ? -1.02698 2.46956 9.18824 1.000 21.50598 182 ARG A C 1
ATOM 1204 O O . ARG A 1 184 ? -1.32473 1.28072 9.07207 1.000 22.19145 182 ARG A O 1
ATOM 1219 N N . ARG A 1 185 ? 0.23312 2.88180 9.33081 1.000 20.58104 183 ARG A N 1
ATOM 1220 C CA . ARG A 1 185 ? 1.36218 1.95754 9.42385 1.000 22.69800 183 ARG A CA 1
ATOM 1221 C C . ARG A 1 185 ? 1.77507 1.86828 10.89117 1.000 19.43414 183 ARG A C 1
ATOM 1222 O O . ARG A 1 185 ? 2.38327 2.79981 11.42592 1.000 18.59197 183 ARG A O 1
ATOM 1230 N N . TYR A 1 186 ? 1.49081 0.73806 11.53312 1.000 27.60548 184 TYR A N 1
ATOM 1231 C CA . TYR A 1 186 ? 1.62781 0.66302 12.98375 1.000 19.06977 184 TYR A CA 1
ATOM 1232 C C . TYR A 1 186 ? 1.60640 -0.79976 13.41451 1.000 19.45663 184 TYR A C 1
ATOM 1233 O O . TYR A 1 186 ? 1.00151 -1.65045 12.75486 1.000 20.37228 184 TYR A O 1
ATOM 1242 N N . CYS A 1 187 ? 2.28782 -1.07586 14.52383 1.000 21.09537 185 CYS A N 1
ATOM 1243 C CA . CYS A 1 187 ? 2.48464 -2.43436 15.01644 1.000 26.01551 185 CYS A CA 1
ATOM 1244 C C . CYS A 1 187 ? 2.69030 -2.37699 16.52879 1.000 18.43389 185 CYS A C 1
ATOM 1245 O O . CYS A 1 187 ? 2.84244 -1.30150 17.11554 1.000 17.79302 185 CYS A O 1
ATOM 1248 N N . ALA A 1 188 ? 2.68464 -3.55371 17.16079 1.000 25.29843 186 ALA A N 1
ATOM 1249 C CA . ALA A 1 188 ? 2.75118 -3.64153 18.61455 1.000 18.29539 186 ALA A CA 1
ATOM 1250 C C . ALA A 1 188 ? 3.72781 -4.72753 19.04562 1.000 18.14795 186 ALA A C 1
ATOM 1251 O O . ALA A 1 188 ? 3.75526 -5.81206 18.45854 1.000 18.74038 186 ALA A O 1
ATOM 1253 N N . PHE A 1 189 ? 4.53236 -4.43169 20.06949 1.000 23.60465 187 PHE A N 1
ATOM 1254 C CA . PHE A 1 189 ? 5.44570 -5.40697 20.65158 1.000 17.29956 187 PHE A CA 1
ATOM 1255 C C . PHE A 1 189 ? 5.11675 -5.69645 22.11014 1.000 22.93330 187 PHE A C 1
ATOM 1256 O O . PHE A 1 189 ? 4.65033 -4.82471 22.85093 1.000 21.83341 187 PHE A O 1
ATOM 1264 N N . ASN A 1 190 ? 5.35792 -6.95045 22.50081 1.000 23.60844 188 ASN A N 1
ATOM 1265 C CA . ASN A 1 190 ? 5.61946 -7.32897 23.88941 1.000 17.40982 188 ASN A CA 1
ATOM 1266 C C . ASN A 1 190 ? 7.10920 -7.62682 23.97322 1.000 16.95039 188 ASN A C 1
ATOM 1267 O O . ASN A 1 190 ? 7.54868 -8.73954 23.67379 1.000 25.89932 188 ASN A O 1
ATOM 1272 N N . ASN A 1 191 ? 7.88957 -6.62311 24.37075 1.000 17.01911 189 ASN A N 1
ATOM 1273 C CA . ASN A 1 191 ? 9.33456 -6.79292 24.40249 1.000 15.87802 189 ASN A CA 1
ATOM 1274 C C . ASN A 1 191 ? 9.76900 -7.80683 25.45314 1.000 25.74831 189 ASN A C 1
ATOM 1275 O O . ASN A 1 191 ? 10.82756 -8.42660 25.30017 1.000 28.21745 189 ASN A O 1
ATOM 1280 N N . TRP A 1 192 ? 8.96601 -8.01299 26.49630 1.000 31.51583 190 TRP A N 1
ATOM 1281 C CA . TRP A 1 192 ? 9.19732 -9.08062 27.45629 1.000 20.06045 190 TRP A CA 1
ATOM 1282 C C . TRP A 1 192 ? 8.52895 -10.38032 27.03615 1.000 26.99765 190 TRP A C 1
ATOM 1283 O O . TRP A 1 192 ? 8.25588 -11.23280 27.89009 1.000 23.75645 190 TRP A O 1
ATOM 1294 N N . GLY A 1 193 ? 8.24607 -10.53986 25.74285 1.000 29.54648 191 GLY A N 1
ATOM 1295 C CA . GLY A 1 193 ? 7.41932 -11.63437 25.29586 1.000 23.74441 191 GLY A CA 1
ATOM 1296 C C . GLY A 1 193 ? 8.19558 -12.91960 25.09108 1.000 28.83085 191 GLY A C 1
ATOM 1297 O O . GLY A 1 193 ? 9.41682 -12.93857 24.94239 1.000 43.23544 191 GLY A O 1
ATOM 1298 N N . SER A 1 194 ? 7.45095 -14.02075 25.08779 1.000 19.53957 192 SER A N 1
ATOM 1299 C CA . SER A 1 194 ? 8.02238 -15.34383 24.90262 1.000 20.05995 192 SER A CA 1
ATOM 1300 C C . SER A 1 194 ? 8.60408 -15.49315 23.49537 1.000 20.25252 192 SER A C 1
ATOM 1301 O O . SER A 1 194 ? 8.46905 -14.61945 22.63290 1.000 20.03390 192 SER A O 1
ATOM 1304 N N . VAL A 1 195 ? 9.25755 -16.63648 23.27256 1.000 23.17168 193 VAL A N 1
ATOM 1305 C CA . VAL A 1 195 ? 9.88236 -16.91120 21.97969 1.000 21.09591 193 VAL A CA 1
ATOM 1306 C C . VAL A 1 195 ? 8.83573 -16.91509 20.87008 1.000 26.33868 193 VAL A C 1
ATOM 1307 O O . VAL A 1 195 ? 9.00437 -16.26480 19.83204 1.000 21.67219 193 VAL A O 1
ATOM 1311 N N . GLU A 1 196 ? 7.74096 -17.65329 21.07348 1.000 32.71316 194 GLU A N 1
ATOM 1312 C CA . GLU A 1 196 ? 6.65892 -17.68783 20.09173 1.000 29.53254 194 GLU A CA 1
ATOM 1313 C C . GLU A 1 196 ? 6.08094 -16.29666 19.87954 1.000 22.67688 194 GLU A C 1
ATOM 1314 O O . GLU A 1 196 ? 5.90146 -15.84035 18.74389 1.000 22.88981 194 GLU A O 1
ATOM 1320 N N . GLU A 1 19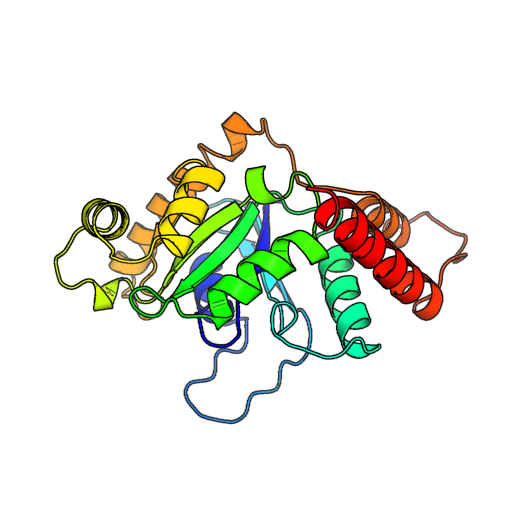7 ? 5.80711 -15.60423 20.98340 1.000 22.01256 195 GLU A N 1
ATOM 1321 C CA . GLU A 1 197 ? 5.16942 -14.29506 20.96437 1.000 21.54197 195 GLU A CA 1
ATOM 1322 C C . GLU A 1 197 ? 6.09218 -13.22870 20.38080 1.000 33.35241 195 GLU A C 1
ATOM 1323 O O .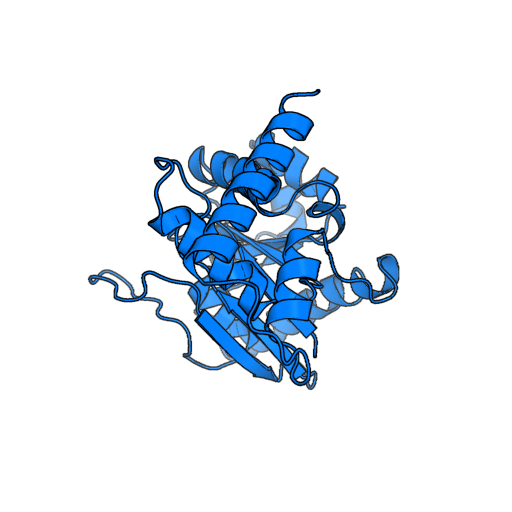 GLU A 1 197 ? 5.61983 -12.20813 19.86934 1.000 20.55654 195 GLU A O 1
ATOM 1329 N N . GLN A 1 198 ? 7.40506 -13.45040 20.43379 1.000 31.20647 196 GLN A N 1
ATOM 1330 C CA . GLN A 1 198 ? 8.34479 -12.53009 19.80340 1.000 19.77950 196 GLN A CA 1
ATOM 1331 C C . GLN A 1 198 ? 8.41864 -12.78945 18.30129 1.000 31.43267 196 GLN A C 1
ATOM 1332 O O . GLN A 1 198 ? 8.30628 -11.85989 17.49390 1.000 20.25894 196 GLN A O 1
ATOM 1338 N N . ARG A 1 199 ? 8.58536 -14.06072 17.92002 1.000 27.39301 197 ARG A N 1
ATOM 1339 C CA . ARG A 1 199 ? 8.52790 -14.47192 16.51783 1.000 24.17083 197 ARG A CA 1
ATOM 1340 C C . ARG A 1 199 ? 7.30746 -13.90573 15.79850 1.000 38.75257 197 ARG A C 1
ATOM 1341 O O . ARG A 1 199 ? 7.41899 -13.37909 14.68530 1.000 44.53436 197 ARG A O 1
ATOM 1349 N N . GLN A 1 200 ? 6.12794 -14.01410 16.41625 1.000 43.34135 198 GLN A N 1
ATOM 1350 C CA . GLN A 1 200 ? 4.90631 -13.55259 15.76094 1.000 23.16905 198 GLN A CA 1
ATOM 1351 C C . GLN A 1 200 ? 4.94885 -12.05111 15.49957 1.000 24.31161 198 GLN A C 1
ATOM 1352 O O . GLN A 1 200 ? 4.68353 -11.59637 14.38041 1.000 33.26192 198 GLN A O 1
ATOM 1358 N N . GLN A 1 201 ? 5.29943 -11.26313 16.51453 1.000 21.38318 199 GLN A N 1
ATOM 1359 C CA . GLN A 1 201 ? 5.23842 -9.81383 16.37679 1.000 20.69561 199 GLN A CA 1
ATOM 1360 C C . GLN A 1 201 ? 6.35315 -9.25298 15.50460 1.000 29.55330 199 GLN A C 1
ATOM 1361 O O . GLN A 1 201 ? 6.27207 -8.08868 15.10166 1.000 43.10078 199 GLN A O 1
ATOM 1367 N N . GLN A 1 202 ? 7.38364 -10.04482 15.19849 1.000 44.04152 200 GLN A N 1
ATOM 1368 C CA . GLN A 1 202 ? 8.37738 -9.60782 14.22460 1.000 25.77577 200 GLN A CA 1
ATOM 1369 C C . GLN A 1 202 ? 7.86803 -9.79424 12.80035 1.000 21.39611 200 GLN A C 1
ATOM 1370 O O . GLN A 1 202 ? 8.15199 -8.97169 11.92215 1.000 21.33011 200 GLN A O 1
ATOM 1376 N N . ALA A 1 203 ? 7.11099 -10.86863 12.55856 1.000 28.39380 201 ALA A N 1
ATOM 1377 C CA . ALA A 1 203 ? 6.53304 -11.09160 11.23689 1.000 23.41045 201 ALA A CA 1
ATOM 1378 C C . ALA A 1 203 ? 5.49736 -10.02605 10.89581 1.000 33.17060 201 ALA A C 1
ATOM 1379 O O . ALA A 1 203 ? 5.40821 -9.58041 9.74434 1.000 31.83539 201 ALA A O 1
ATOM 1381 N N . GLU A 1 204 ? 4.69599 -9.61351 11.88289 1.000 22.89596 202 GLU A N 1
ATOM 1382 C CA . GLU A 1 204 ? 3.71359 -8.55959 11.65061 1.000 22.85694 202 GLU A CA 1
ATOM 1383 C C . GLU A 1 204 ? 4.38258 -7.21055 11.41024 1.000 21.98151 202 GLU A C 1
ATOM 1384 O O . GLU A 1 204 ? 3.84076 -6.37548 10.67708 1.000 33.14240 202 GLU A O 1
ATOM 1390 N N . LEU A 1 205 ? 5.54783 -6.97452 12.02323 1.000 21.08707 203 LEU A N 1
ATOM 1391 C CA . LEU A 1 205 ? 6.31036 -5.76511 11.72474 1.000 20.36769 203 LEU A CA 1
ATOM 1392 C C . LEU A 1 205 ? 6.89298 -5.81704 10.31978 1.000 20.94421 203 LEU A C 1
ATOM 1393 O O . LEU A 1 205 ? 6.87247 -4.81199 9.59938 1.000 20.85881 203 LEU A O 1
ATOM 1398 N N . LEU A 1 206 ? 7.42322 -6.97838 9.91752 1.000 28.03377 204 LEU A N 1
ATOM 1399 C CA . LEU A 1 206 ? 7.93525 -7.13285 8.55892 1.000 23.42068 204 LEU A CA 1
ATOM 1400 C C . LEU A 1 206 ? 6.86413 -6.79659 7.53327 1.000 23.73412 204 LEU A C 1
ATOM 1401 O O . LEU A 1 206 ? 7.13482 -6.09735 6.55083 1.000 27.51859 204 LEU A O 1
ATOM 1406 N N . ALA A 1 207 ? 5.63276 -7.25966 7.76605 1.000 25.56206 205 ALA A N 1
ATOM 1407 C CA . ALA A 1 207 ? 4.54230 -6.98989 6.83487 1.000 28.28359 205 ALA A CA 1
ATOM 1408 C C . ALA A 1 207 ? 4.35106 -5.49626 6.62492 1.000 23.91823 205 ALA A C 1
ATOM 1409 O O . ALA A 1 207 ? 4.15643 -5.04282 5.49190 1.000 24.51513 205 ALA A O 1
ATOM 1411 N N . VAL A 1 208 ? 4.40472 -4.71722 7.70700 1.000 22.80316 206 VAL A N 1
ATOM 1412 C CA . VAL A 1 208 ? 4.28816 -3.26822 7.59171 1.000 25.40325 206 VAL A CA 1
ATOM 1413 C C . VAL A 1 208 ? 5.47884 -2.69744 6.83274 1.000 21.95172 206 VAL A C 1
ATOM 1414 O O . VAL A 1 208 ? 5.32078 -1.82574 5.96916 1.000 33.83066 206 VAL A O 1
ATOM 1418 N N . ILE A 1 209 ? 6.68644 -3.18392 7.12997 1.000 21.60013 207 ILE A N 1
ATOM 1419 C CA . ILE A 1 209 ? 7.87591 -2.63816 6.48293 1.000 21.41168 207 ILE A CA 1
ATOM 1420 C C . ILE A 1 209 ? 7.95963 -3.08637 5.02648 1.000 22.58169 207 ILE A C 1
ATOM 1421 O O . ILE A 1 209 ? 8.37106 -2.31174 4.15487 1.000 33.84984 207 ILE A O 1
ATOM 1426 N N . GLU A 1 210 ? 7.56369 -4.32750 4.73146 1.000 25.39894 208 GLU A N 1
ATOM 1427 C CA . GLU A 1 210 ? 7.40433 -4.74355 3.33935 1.000 30.67751 208 GLU A CA 1
ATOM 1428 C C . GLU A 1 210 ? 6.52309 -3.76178 2.57362 1.000 25.13079 208 GLU A C 1
ATOM 1429 O O . GLU A 1 210 ? 6.93757 -3.18529 1.56175 1.000 25.49823 208 GLU A O 1
ATOM 1435 N N . ARG A 1 211 ? 5.29719 -3.55271 3.06192 1.000 28.84361 209 ARG A N 1
ATOM 1436 C CA A ARG A 1 211 ? 4.38344 -2.67999 2.33894 0.460 25.46556 209 ARG A CA 1
ATOM 1437 C CA B ARG A 1 211 ? 4.34493 -2.66038 2.40173 0.540 25.42198 209 ARG A CA 1
ATOM 1438 C C . ARG A 1 211 ? 4.89601 -1.24435 2.29090 1.000 24.58489 209 ARG A C 1
ATOM 1439 O O . ARG A 1 211 ? 4.62274 -0.53144 1.31969 1.000 25.07383 209 ARG A O 1
ATOM 1454 N N . LEU A 1 212 ? 5.65853 -0.81131 3.29735 1.000 23.37319 210 LEU A N 1
ATOM 1455 C CA . LEU A 1 212 ? 6.26530 0.51566 3.23771 1.000 22.61086 210 LEU A CA 1
ATOM 1456 C C . LEU A 1 212 ? 7.39785 0.56117 2.22145 1.000 23.01010 210 LEU A C 1
ATOM 1457 O O . LEU A 1 212 ? 7.56517 1.56204 1.51515 1.000 50.07108 210 LEU A O 1
ATOM 1462 N N . GLY A 1 213 ? 8.19576 -0.50478 2.14417 1.000 23.36766 211 GLY A N 1
ATOM 1463 C CA . GLY A 1 213 ? 9.27999 -0.53732 1.17862 1.000 23.90432 211 GLY A CA 1
ATOM 1464 C C . GLY A 1 213 ? 8.80257 -0.53665 -0.25991 1.000 31.05123 211 GLY A C 1
ATOM 1465 O O . GLY A 1 213 ? 9.46762 0.01986 -1.13799 1.000 28.34259 211 GLY A O 1
ATOM 1466 N N . ARG A 1 214 ? 7.65046 -1.15571 -0.52674 1.000 30.58454 212 ARG A N 1
ATOM 1467 C CA . ARG A 1 214 ? 7.11827 -1.13052 -1.88382 1.000 36.43408 212 ARG A CA 1
ATOM 1468 C C . ARG A 1 214 ? 6.48394 0.21893 -2.20403 1.000 37.86424 212 ARG A C 1
ATOM 1469 O O . ARG A 1 214 ? 6.59792 0.70543 -3.33571 1.000 27.76725 212 ARG A O 1
ATOM 1477 N N . GLU A 1 215 ? 5.81433 0.83896 -1.22407 1.000 26.06778 213 GLU A N 1
ATOM 1478 C CA . GLU A 1 215 ? 5.24975 2.16692 -1.45054 1.000 25.80323 213 GLU A CA 1
ATOM 1479 C C . GLU A 1 215 ? 6.33505 3.21323 -1.63690 1.000 25.15384 213 GLU A C 1
ATOM 1480 O O . GLU A 1 215 ? 6.10182 4.23235 -2.29634 1.000 32.95939 213 GLU A O 1
ATOM 1486 N N . ARG A 1 216 ? 7.51845 2.98232 -1.07526 1.000 30.88479 214 ARG A N 1
ATOM 1487 C CA . ARG A 1 216 ? 8.65356 3.87275 -1.26572 1.000 24.00409 214 ARG A CA 1
ATOM 1488 C C . ARG A 1 216 ? 9.63805 3.35404 -2.30236 1.000 25.74161 214 ARG A C 1
ATOM 1489 O O . ARG A 1 216 ? 10.62191 4.03678 -2.59656 1.000 44.57797 214 ARG A O 1
ATOM 1497 N N . GLU A 1 217 ? 9.38560 2.17455 -2.86871 1.000 26.01020 215 GLU A N 1
ATOM 1498 C CA . GLU A 1 217 ? 10.22150 1.60118 -3.92251 1.000 41.53925 215 GLU A CA 1
ATOM 1499 C C . GLU A 1 217 ? 11.68706 1.49818 -3.49555 1.000 35.23460 215 GLU A C 1
ATOM 1500 O O . GLU A 1 217 ? 12.60743 1.66097 -4.30025 1.000 43.78014 215 GLU A O 1
ATOM 1506 N N . GLY A 1 218 ? 11.90654 1.20141 -2.21549 1.000 30.18693 216 GLY A N 1
ATOM 1507 C CA . GLY A 1 218 ? 13.25200 1.08195 -1.69080 1.000 25.08971 216 GLY A CA 1
ATOM 1508 C C . GLY A 1 218 ? 13.90733 2.38784 -1.31162 1.000 24.14984 216 GLY A C 1
ATOM 1509 O O . GLY A 1 218 ? 15.12404 2.41318 -1.09586 1.000 25.77282 216 GLY A O 1
ATOM 1510 N N . SER A 1 219 ? 13.14360 3.47265 -1.23513 1.000 48.74742 217 SER A N 1
ATOM 1511 C CA . SER A 1 219 ? 13.69902 4.77494 -0.90799 1.000 22.81545 217 SER A CA 1
ATOM 1512 C C . SER A 1 219 ? 13.99237 4.88927 0.58410 1.000 21.57963 217 SER A C 1
ATOM 1513 O O . SER A 1 219 ? 13.29589 4.31628 1.42689 1.000 21.16775 217 SER A O 1
ATOM 1516 N N . PHE A 1 220 ? 15.04153 5.63916 0.90441 1.000 21.07442 218 PHE A N 1
ATOM 1517 C CA . PHE A 1 220 ? 15.33652 6.03888 2.27047 1.000 19.94146 218 PHE A CA 1
ATOM 1518 C C . PHE A 1 220 ? 15.16446 7.54714 2.40805 1.000 20.05314 218 PHE A C 1
ATOM 1519 O O . PHE A 1 220 ? 15.33904 8.29885 1.44467 1.000 19.81385 218 PHE A O 1
ATOM 1527 N N . HIS A 1 221 ? 14.78304 7.98325 3.60626 1.000 21.32186 219 HIS A N 1
ATOM 1528 C CA . HIS A 1 221 ? 14.63048 9.40957 3.85642 1.000 17.85836 219 HIS A CA 1
ATOM 1529 C C . HIS A 1 221 ? 15.99106 10.08588 3.88280 1.000 17.73217 219 HIS A C 1
ATOM 1530 O O . HIS A 1 221 ? 16.97863 9.51269 4.34855 1.000 17.66674 219 HIS A O 1
ATOM 1537 N N . SER A 1 222 ? 16.03964 11.31575 3.38110 1.000 29.88942 220 SER A N 1
ATOM 1538 C CA . SER A 1 222 ? 17.31138 12.00538 3.25166 1.000 17.82266 220 SER A CA 1
ATOM 1539 C C . SER A 1 222 ? 17.06569 13.50413 3.19487 1.000 17.53611 220 SER A C 1
ATOM 1540 O O . SER A 1 222 ? 15.95560 13.96549 2.91547 1.000 17.51665 220 SER A O 1
ATOM 1543 N N . ASN A 1 223 ? 18.12322 14.25203 3.49614 1.000 35.99797 221 ASN A N 1
ATOM 1544 C CA . ASN A 1 223 ? 18.17124 15.69806 3.32383 1.000 17.26370 221 ASN A CA 1
ATOM 1545 C C . ASN A 1 223 ? 19.63924 16.08968 3.18540 1.000 17.57252 221 ASN A C 1
ATOM 1546 O O . ASN A 1 223 ? 20.51587 15.22422 3.09886 1.000 31.70587 221 ASN A O 1
ATOM 1551 N N . ASP A 1 224 ? 19.91540 17.39842 3.14640 1.000 25.62304 222 ASP A N 1
ATOM 1552 C CA . ASP A 1 224 ? 21.29807 17.83310 2.96151 1.000 17.92706 222 ASP A CA 1
ATOM 1553 C C . ASP A 1 224 ? 22.20004 17.36553 4.09152 1.000 17.58199 222 ASP A C 1
ATOM 1554 O O . ASP A 1 224 ? 23.36735 17.04110 3.85279 1.000 18.13546 222 ASP A O 1
ATOM 1559 N N . LEU A 1 225 ? 21.69026 17.31118 5.31905 1.000 16.76463 223 LEU A N 1
ATOM 1560 C CA . LEU A 1 225 ? 22.56586 16.94301 6.42133 1.000 16.49311 223 LEU A CA 1
ATOM 1561 C C . LEU A 1 225 ? 22.84715 15.44077 6.44438 1.000 29.24851 223 LEU A C 1
ATOM 1562 O O . LEU A 1 225 ? 23.93908 15.03003 6.85583 1.000 39.19291 223 LEU A O 1
ATOM 1567 N N . PHE A 1 226 ? 21.89494 14.60828 6.00618 1.000 16.73317 224 PHE A N 1
ATOM 1568 C CA . PHE A 1 226 ? 22.22522 13.21600 5.71100 1.000 17.18098 224 PHE A CA 1
ATOM 1569 C C . PHE A 1 226 ? 23.28441 13.12938 4.62369 1.000 20.47034 224 PHE A C 1
ATOM 1570 O O . PHE A 1 226 ? 24.27758 12.40546 4.76399 1.000 18.54716 224 PHE A O 1
ATOM 1578 N N . LEU A 1 227 ? 23.06995 13.84121 3.51388 1.000 24.17654 225 LEU A N 1
ATOM 1579 C CA . LEU A 1 227 ? 24.04200 13.83139 2.42531 1.000 19.68656 225 LEU A CA 1
ATOM 1580 C C . LEU A 1 227 ? 25.40151 14.32552 2.89661 1.000 19.84454 225 LEU A C 1
ATOM 1581 O O . LEU A 1 227 ? 26.43564 13.73704 2.56189 1.000 25.85897 225 LEU A O 1
ATOM 1586 N N . ASP A 1 228 ? 25.41817 15.39693 3.69077 1.000 20.04915 226 ASP A N 1
ATOM 1587 C CA . ASP A 1 228 ? 26.68212 15.92046 4.19012 1.000 24.45091 226 ASP A CA 1
ATOM 1588 C C . ASP A 1 228 ? 27.36981 14.91346 5.10101 1.000 21.20731 226 ASP A C 1
ATOM 1589 O O . ASP A 1 228 ? 28.60228 14.82757 5.11101 1.000 27.85006 226 ASP A O 1
ATOM 1594 N N . ALA A 1 229 ? 26.59158 14.13646 5.85958 1.000 30.09799 227 ALA A N 1
ATOM 1595 C CA . ALA A 1 229 ? 27.17079 13.09574 6.70297 1.000 28.01282 227 ALA A CA 1
ATOM 1596 C C . ALA A 1 229 ? 27.68721 11.92520 5.87165 1.000 22.09438 227 ALA A C 1
ATOM 1597 O O . ALA A 1 229 ? 28.75792 11.38008 6.16350 1.000 19.92293 227 ALA A O 1
ATOM 1599 N N . GLN A 1 230 ? 26.93943 11.52380 4.83673 1.000 40.36580 228 GLN A N 1
ATOM 1600 C CA . GLN A 1 230 ? 27.37316 10.42543 3.97586 1.000 36.00883 228 GLN A CA 1
ATOM 1601 C C . GLN A 1 230 ? 28.71708 10.72747 3.32495 1.000 32.38685 228 GLN A C 1
ATOM 1602 O O . GLN A 1 230 ? 29.62277 9.88603 3.33029 1.000 43.60635 228 GLN A O 1
ATOM 1608 N N . LEU A 1 231 ? 28.86697 11.92817 2.75727 1.000 22.02834 229 LEU A N 1
ATOM 1609 C CA . LEU A 1 231 ? 30.13097 12.28544 2.11942 1.000 23.12260 229 LEU A CA 1
ATOM 1610 C C . LEU A 1 231 ? 31.26859 12.34503 3.13194 1.000 29.37182 229 LEU A C 1
ATOM 1611 O O . LEU A 1 231 ? 32.43276 12.12077 2.77771 1.000 25.59574 229 LEU A O 1
ATOM 1616 N N . LEU A 1 232 ? 30.95110 12.64067 4.39445 1.000 40.60983 230 LEU A N 1
ATOM 1617 C CA . LEU A 1 232 ? 31.99014 12.82243 5.40184 1.000 31.42633 230 LEU A CA 1
ATOM 1618 C C . LEU A 1 232 ? 32.61199 11.48964 5.80500 1.000 30.45246 230 LEU A C 1
ATOM 1619 O O . LEU A 1 232 ? 33.82406 11.41191 6.03760 1.000 51.04497 230 LEU A O 1
ATOM 1624 N N . GLN A 1 233 ? 31.80888 10.42515 5.86917 1.000 22.05211 231 GLN A N 1
ATOM 1625 C CA . GLN A 1 233 ? 32.31421 9.12317 6.29375 1.000 33.45365 231 GLN A CA 1
ATOM 1626 C C . GLN A 1 233 ? 32.91227 8.30037 5.16156 1.000 36.64076 231 GLN A C 1
ATOM 1627 O O . GLN A 1 233 ? 33.82645 7.50556 5.40938 1.000 58.53151 231 GLN A O 1
ATOM 1633 N N . ARG A 1 234 ? 32.41620 8.45851 3.93515 1.000 35.89537 232 ARG A N 1
ATOM 1634 C CA . ARG A 1 234 ? 32.86422 7.61934 2.82910 1.000 49.04813 232 ARG A CA 1
ATOM 1635 C C . ARG A 1 234 ? 34.36433 7.76417 2.60425 1.000 50.85166 232 ARG A C 1
ATOM 1636 O O . ARG A 1 234 ? 34.89277 8.87536 2.50644 1.000 68.61775 232 ARG A O 1
ATOM 1644 N N . THR A 1 235 ? 35.05467 6.62835 2.56913 1.000 45.60428 233 THR A N 1
ATOM 1645 C CA . THR A 1 235 ? 36.48904 6.63426 2.33607 1.000 51.27155 233 THR A CA 1
ATOM 1646 C C . THR A 1 235 ? 36.78348 7.14477 0.93170 1.000 51.45302 233 THR A C 1
ATOM 1647 O O . THR A 1 235 ? 35.98050 6.99181 0.00676 1.000 54.12355 233 THR A O 1
ATOM 1651 N N . GLY A 1 236 ? 37.94801 7.75930 0.77835 1.000 53.10669 234 GLY A N 1
ATOM 1652 C CA . GLY A 1 236 ? 38.27669 8.41981 -0.45888 1.000 46.76254 234 GLY A CA 1
ATOM 1653 C C . GLY A 1 236 ? 37.84925 9.86389 -0.54601 1.000 49.51735 234 GLY A C 1
ATOM 1654 O O . GLY A 1 236 ? 37.87124 10.42459 -1.64643 1.000 58.64209 234 GLY A O 1
ATOM 1655 N N . ALA A 1 237 ? 37.44880 10.48063 0.57214 1.000 45.56096 235 ALA A N 1
ATOM 1656 C CA . ALA A 1 237 ? 37.18047 11.91533 0.57415 1.000 39.17001 235 ALA A CA 1
ATOM 1657 C C . ALA A 1 237 ? 38.48048 12.70472 0.52962 1.000 49.54906 235 ALA A C 1
ATOM 1658 O O . ALA A 1 237 ? 38.60434 13.66964 -0.23296 1.000 49.45876 235 ALA A O 1
ATOM 1660 N N . GLY A 1 238 ? 39.45212 12.31268 1.34939 1.000 70.81567 236 GLY A N 1
ATOM 1661 C CA . GLY A 1 238 ? 40.82111 12.76844 1.18919 1.000 63.42035 236 GLY A CA 1
ATOM 1662 C C . GLY A 1 238 ? 41.02786 14.25828 1.29941 1.000 53.90546 236 GLY A C 1
ATOM 1663 O O . GLY A 1 238 ? 41.93135 14.79787 0.65425 1.000 68.03470 236 GLY A O 1
ATOM 1664 N N . ALA A 1 239 ? 40.20881 14.94736 2.08511 1.000 48.28720 237 ALA A N 1
ATOM 1665 C CA . ALA A 1 239 ? 40.44580 16.36880 2.27386 1.000 61.26707 237 ALA A CA 1
ATOM 1666 C C . ALA A 1 239 ? 40.42601 16.75746 3.74339 1.000 56.92398 237 ALA A C 1
ATOM 1667 O O . ALA A 1 239 ? 41.20219 17.61963 4.17066 1.000 70.32646 237 ALA A O 1
ATOM 1669 N N . CYS A 1 240 ? 39.58251 16.08733 4.52254 1.000 57.76754 238 CYS A N 1
ATOM 1670 C CA . CYS A 1 240 ? 39.28846 16.48222 5.89573 1.000 70.63658 238 CYS A CA 1
ATOM 1671 C C . CYS A 1 240 ? 39.05488 17.98816 5.99339 1.000 60.11386 238 CYS A C 1
ATOM 1672 O O . CYS A 1 240 ? 39.59217 18.68157 6.85873 1.000 72.02659 238 CYS A O 1
ATOM 1675 N N . GLN A 1 241 ? 38.22768 18.49634 5.08029 1.000 44.90737 239 GLN A N 1
ATOM 1676 C CA . GLN A 1 241 ? 37.86403 19.90650 5.13199 1.000 38.97704 239 GLN A CA 1
ATOM 1677 C C . GLN A 1 241 ? 36.98864 20.19221 6.34248 1.000 34.39274 239 GLN A C 1
ATOM 1678 O O . GLN A 1 241 ? 37.15883 21.21409 7.01856 1.000 58.53325 239 GLN A O 1
ATOM 1684 N N . GLU A 1 242 ? 36.05539 19.29162 6.62830 1.000 32.50748 240 GLU A N 1
ATOM 1685 C CA . GLU A 1 242 ? 35.06445 19.44796 7.67771 1.000 30.77425 240 GLU A CA 1
ATOM 1686 C C . GLU A 1 242 ? 35.58829 18.85180 8.98853 1.000 31.44720 240 GLU A C 1
ATOM 1687 O O . GLU A 1 242 ? 36.54084 18.06769 9.01315 1.000 30.02761 240 GLU A O 1
ATOM 1693 N N . ASP A 1 243 ? 34.94106 19.22896 10.08989 1.000 50.70071 241 ASP A N 1
ATOM 1694 C CA . ASP A 1 243 ? 35.46613 18.99933 11.42979 1.000 34.44244 241 ASP A CA 1
ATOM 1695 C C . ASP A 1 243 ? 34.29717 18.68357 12.35459 1.000 42.54804 241 ASP A C 1
ATOM 1696 O O . ASP A 1 243 ? 33.13289 18.87218 11.98916 1.000 38.38342 241 ASP A O 1
ATOM 1701 N N . TYR A 1 244 ? 34.60687 18.17046 13.55731 1.000 41.31721 242 TYR A N 1
ATOM 1702 C CA . TYR A 1 244 ? 33.52163 17.71754 14.42473 1.000 24.38058 242 TYR A CA 1
ATOM 1703 C C . TYR A 1 244 ? 32.77339 18.91479 14.99231 1.000 37.54476 242 TYR A C 1
ATOM 1704 O O . TYR A 1 244 ? 31.58440 18.81529 15.30486 1.000 23.24727 242 TYR A O 1
ATOM 1713 N N . ARG A 1 245 ? 33.46418 20.04527 15.14828 1.000 26.20354 243 ARG A N 1
ATOM 1714 C CA . ARG A 1 245 ? 32.80082 21.31017 15.44421 1.000 28.39128 243 ARG A CA 1
ATOM 1715 C C . ARG A 1 245 ? 32.01209 21.80406 14.23276 1.000 26.69622 243 ARG A C 1
ATOM 1716 O O . ARG A 1 245 ? 30.84186 22.18733 14.35126 1.000 26.17451 243 ARG A O 1
ATOM 1724 N N . GLN A 1 246 ? 32.64387 21.80691 13.05453 1.000 27.59512 244 GLN A N 1
ATOM 1725 C CA . GLN A 1 246 ? 31.97083 22.27861 11.84602 1.000 28.13988 244 GLN A CA 1
ATOM 1726 C C . GLN A 1 246 ? 30.76197 21.40752 11.51154 1.000 26.45427 244 GLN A C 1
ATOM 1727 O O . GLN A 1 246 ? 29.70815 21.91642 11.10825 1.000 26.59624 244 GLN A O 1
ATOM 1733 N N . TYR A 1 247 ? 30.90155 20.08247 11.64224 1.000 40.23281 245 TYR A N 1
ATOM 1734 C CA . TYR A 1 247 ? 29.76536 19.20257 11.37102 1.000 23.77399 245 TYR A CA 1
ATOM 1735 C C . TYR A 1 247 ? 28.61835 19.48229 12.33219 1.000 26.97258 245 TYR A C 1
ATOM 1736 O O . TYR A 1 247 ? 27.47730 19.69910 11.90737 1.000 36.42502 245 TYR A O 1
ATOM 1745 N N . GLN A 1 248 ? 28.90646 19.48871 13.63801 1.000 29.65908 246 GLN A N 1
ATOM 1746 C CA . GLN A 1 248 ? 27.87539 19.79314 14.62695 1.000 21.52579 246 GLN A CA 1
ATOM 1747 C C . GLN A 1 248 ? 27.28603 21.18096 14.41213 1.000 22.64587 246 GLN A C 1
ATOM 1748 O O . GLN A 1 248 ? 26.12032 21.41736 14.74866 1.000 22.16764 246 GLN A O 1
ATOM 1754 N N . ALA A 1 249 ? 28.06541 22.10308 13.84077 1.000 24.36665 247 ALA A N 1
ATOM 1755 C CA . ALA A 1 249 ? 27.52606 23.40959 13.48106 1.000 25.88705 247 ALA A CA 1
ATOM 1756 C C . ALA A 1 249 ? 26.57872 23.30300 12.29218 1.000 25.91383 247 ALA A C 1
ATOM 1757 O O . ALA A 1 249 ? 25.51241 23.92885 12.28427 1.000 29.04287 247 ALA A O 1
ATOM 1759 N N . LYS A 1 250 ? 26.95272 22.52225 11.27373 1.000 25.75214 248 LYS A N 1
ATOM 1760 C CA . LYS A 1 250 ? 26.02186 22.24278 10.18599 1.000 25.89974 248 LYS A CA 1
ATOM 1761 C C . LYS A 1 250 ? 24.75555 21.56810 10.69385 1.000 24.24881 248 LYS A C 1
ATOM 1762 O O . LYS A 1 250 ? 23.66886 21.80613 10.15470 1.000 24.72134 248 LYS A O 1
ATOM 1768 N N . VAL A 1 251 ? 24.87164 20.72391 11.72205 1.000 29.65593 249 VAL A N 1
ATOM 1769 C CA . VAL A 1 251 ? 23.69398 20.04307 12.25552 1.000 30.03297 249 VAL A CA 1
ATOM 1770 C C . VAL A 1 251 ? 22.70657 21.05779 12.81610 1.000 21.50418 249 VAL A C 1
ATOM 1771 O O . VAL A 1 251 ? 21.50173 20.99335 12.54674 1.000 21.38046 249 VAL A O 1
ATOM 1775 N N . GLU A 1 252 ? 23.20706 22.01439 13.59880 1.000 22.25029 250 GLU A N 1
ATOM 1776 C CA . GLU A 1 252 ? 22.35336 23.06507 14.14562 1.000 23.06159 250 GLU A CA 1
ATOM 1777 C C . GLU A 1 252 ? 21.69510 23.89084 13.05021 1.000 33.00690 250 GLU A C 1
ATOM 1778 O O . GLU A 1 252 ? 20.50126 24.20306 13.12675 1.000 24.96832 250 GLU A O 1
ATOM 1784 N N . TRP A 1 253 ? 22.47056 24.29079 12.04046 1.000 26.17283 251 TRP A N 1
ATOM 1785 C CA . TRP A 1 253 ? 21.91826 25.12851 10.98493 1.000 28.24188 251 TRP A CA 1
ATOM 1786 C C . TRP A 1 253 ? 20.82437 24.38779 10.22615 1.000 27.72506 251 TRP A C 1
ATOM 1787 O O . TRP A 1 253 ? 19.85915 25.00497 9.76501 1.000 33.24001 251 TRP A O 1
ATOM 1798 N N . GLN A 1 254 ? 20.94534 23.06237 10.11913 1.000 25.95805 252 GLN A N 1
ATOM 1799 C CA . GLN A 1 254 ? 19.94462 22.25903 9.42463 1.000 27.13622 252 GLN A CA 1
ATOM 1800 C C . GLN A 1 254 ? 18.64214 22.18587 10.21510 1.000 35.42163 252 GLN A C 1
ATOM 1801 O O . GLN A 1 254 ? 17.55305 22.29740 9.63976 1.000 25.67685 252 GLN A O 1
ATOM 1807 N N . VAL A 1 255 ? 18.73488 21.98050 11.53240 1.000 40.55404 253 VAL A N 1
ATOM 1808 C CA . VAL A 1 255 ? 17.53870 21.84119 12.36080 1.000 32.74715 253 VAL A CA 1
ATOM 1809 C C . VAL A 1 255 ? 16.75864 23.14915 12.39225 1.000 24.09948 253 VAL A C 1
ATOM 1810 O O . VAL A 1 255 ? 15.52124 23.15407 12.36603 1.000 33.17652 253 VAL A O 1
ATOM 1814 N N . GLU A 1 256 ? 17.46878 24.27891 12.44097 1.000 25.60380 254 GLU A N 1
ATOM 1815 C CA . GLU A 1 256 ? 16.80182 25.57445 12.37856 1.000 27.80211 254 GLU A CA 1
ATOM 1816 C C . GLU A 1 256 ? 16.09707 25.78502 11.04165 1.000 34.98816 254 GLU A C 1
ATOM 1817 O O . GLU A 1 256 ? 15.04494 26.43278 10.99630 1.000 31.01751 254 GLU A O 1
ATOM 1823 N N . LYS A 1 257 ? 16.65163 25.25205 9.94725 1.000 29.75489 255 LYS A N 1
ATOM 1824 C CA . LYS A 1 257 ? 15.91677 25.23367 8.68355 1.000 31.47184 255 LYS A CA 1
ATOM 1825 C C . LYS A 1 257 ? 14.60413 24.47498 8.83324 1.000 37.17348 255 LYS A C 1
ATOM 1826 O O . LYS A 1 257 ? 13.54544 24.94127 8.39465 1.000 32.28393 255 LYS A O 1
ATOM 1832 N N . HIS A 1 258 ? 14.66419 23.28686 9.44104 1.000 30.02397 256 HIS A N 1
ATOM 1833 C CA . HIS A 1 258 ? 13.45998 22.50592 9.69323 1.000 27.04291 256 HIS A CA 1
ATOM 1834 C C . HIS A 1 258 ? 12.48002 23.26473 10.57578 1.000 29.73157 256 HIS A C 1
ATOM 1835 O O . HIS A 1 258 ? 11.26371 23.09227 10.43897 1.000 37.51073 256 HIS A O 1
ATOM 1842 N N . LYS A 1 259 ? 12.99165 24.09336 11.49540 1.000 28.94995 257 LYS A N 1
ATOM 1843 C CA . LYS A 1 259 ? 12.13340 24.83890 12.41032 1.000 27.89501 257 LYS A CA 1
ATOM 1844 C C . LYS A 1 259 ? 11.52576 26.06271 11.73636 1.000 34.52113 257 LYS A C 1
ATOM 1845 O O . LYS A 1 259 ? 10.38629 26.42906 12.04015 1.000 35.29000 257 LYS A O 1
ATOM 1851 N N . GLN A 1 260 ? 12.26188 26.70783 10.82486 1.000 33.15486 258 GLN A N 1
ATOM 1852 C CA . GLN A 1 260 ? 11.67337 27.75365 9.99122 1.000 38.29523 258 GLN A CA 1
ATOM 1853 C C . GLN A 1 260 ? 10.52632 27.19308 9.17003 1.000 41.15480 258 GLN A C 1
ATOM 1854 O O . GLN A 1 260 ? 9.37315 27.61673 9.30670 1.000 51.47612 258 GLN A O 1
ATOM 1860 N N . GLU A 1 261 ? 10.87003 26.23592 8.30231 1.000 36.02940 259 GLU A N 1
ATOM 1861 C CA . GLU A 1 261 ? 9.94353 25.66957 7.33069 1.000 37.17167 259 GLU A CA 1
ATOM 1862 C C . GLU A 1 261 ? 8.72393 25.05535 8.00050 1.000 35.95380 259 GLU A C 1
ATOM 1863 O O . GLU A 1 261 ? 7.68520 24.88458 7.35294 1.000 46.29254 259 GLU A O 1
ATOM 1869 N N . LEU A 1 262 ? 8.81722 24.75385 9.29150 1.000 33.44171 260 LEU A N 1
ATOM 1870 C CA . LEU A 1 262 ? 7.70451 24.19163 10.03865 1.000 33.33897 260 LEU A CA 1
ATOM 1871 C C . LEU A 1 262 ? 6.89947 25.26122 10.76650 1.000 33.66103 260 LEU A C 1
ATOM 1872 O O . LEU A 1 262 ? 5.69521 25.07889 10.98108 1.000 39.52370 260 LEU A O 1
ATOM 1877 N N . ARG A 1 263 ? 7.53666 26.37961 11.13412 1.000 42.57251 261 ARG A N 1
ATOM 1878 C CA . ARG A 1 263 ? 6.81385 27.56991 11.56824 1.000 38.95482 261 ARG A CA 1
ATOM 1879 C C . ARG A 1 263 ? 6.00419 28.19656 10.44342 1.000 43.50489 261 ARG A C 1
ATOM 1880 O O . ARG A 1 263 ? 5.18851 29.08472 10.71167 1.000 61.18834 261 ARG A O 1
ATOM 1888 N N . GLU A 1 264 ? 6.21684 27.76618 9.20138 1.000 41.04220 262 GLU A N 1
ATOM 1889 C CA . GLU A 1 264 ? 5.53091 28.31348 8.03261 1.000 44.63472 262 GLU A CA 1
ATOM 1890 C C . GLU A 1 264 ? 4.38366 27.36361 7.69642 1.000 67.29092 262 GLU A C 1
ATOM 1891 O O . GLU A 1 264 ? 4.55687 26.35653 7.00649 1.000 43.60674 262 GLU A O 1
ATOM 1897 N N . ASN A 1 265 ? 3.20023 27.69477 8.20218 1.000 73.20306 263 ASN A N 1
ATOM 1898 C CA . ASN A 1 265 ? 2.05843 26.78802 8.18290 1.000 64.06507 263 ASN A CA 1
ATOM 1899 C C . ASN A 1 265 ? 0.75566 27.47805 7.76898 1.000 64.79456 263 ASN A C 1
ATOM 1900 O O . ASN A 1 265 ? 0.74934 28.64820 7.38274 1.000 65.67466 263 ASN A O 1
#

Radius of gyration: 17.47 Å; Cα contacts (8 Å, |Δi|>4): 365; chains: 1; bounding box: 52×46×42 Å

GO terms:
  GO:0005765 lysosomal membrane (C, EXP)
  GO:0005515 protein binding (F, IPI)

InterPro domains:
  IPR006703 AIG1-type guanine nucleotide-binding (G) domain [PF04548] (28-230)
  IPR006703 AIG1-type guanine nucleotide-binding (G) domain [PS51720] (25-228)
  IPR027417 P-loop containing nucleoside triphosphate hydrolase [G3DSA:3.40.50.300] (27-265)
  IPR027417 P-loop containing nucleoside triphosphate hydrolase [SSF52540] (25-163)
  IPR045058 GTPase GIMA/IAN/Toc [PTHR10903] (28-259)

Solvent-accessible surface area: 12614 Å² total; per-residue (Å²): 80,39,33,1,0,0,0,0,27,84,60,0,18,13,25,21,0,0,24,12,5,14,55,107,130,51,10,57,62,104,145,231,66,157,42,120,54,130,41,11,65,52,70,91,20,96,6,64,80,105,132,0,35,0,0,10,10,20,47,4,0,44,102,77,71,91,65,104,85,20,15,62,7,2,1,42,0,0,38,49,0,15,35,0,0,38,2,0,0,0,0,2,17,9,58,158,23,68,69,103,0,57,52,0,16,109,48,0,47,19,5,1,11,112,28,0,20,143,13,0,0,0,0,1,2,61,60,78,95,13,66,92,81,60,32,99,68,45,4,61,101,22,155,35,101,52,6,82,71,3,2,151,77,0,112,133,21,30,5,3,0,14,32,203,20,65,130,146,71,34,193,101,0,12,50,80,0,27,49,27,12,64,158,5,31,150,124,23,159,52,55,74,8,52,32,103,4,0,98,38,0,58,75,64,94,103,137,72,46,85,60,122,154,33,50,154,171,94,7,26,58,96,0,77,178,20,9,58,97,12,48,100,98,46,134,133,180

Organism: Homo sapiens (NCBI:txid9606)

Foldseek 3Di:
DAEEEQFFAPPLQSQLVVCLQQVHNDGDDDDPDDDDDLAKDWDWHAGPNHTYIYIYAHRLQFDDDDDLSNLLRLLVRLLRRALFHQAYEYGGAPPDDDVGRLSSVVVVCLSQHPPRLLRYAYEYEPPVVCPVDDPVVPLVDDPDVSSVVSCVSNVNHYFYDDSVDDPVRSVVRSVVNVVSSVVSCVVVVNDGRHDVLSVVSNCVPDPPNPDPPADSVRNSVVSVVSSVVSVVVVVVD

Sequence (237 aa):
ALRIILVGKTGCGKSATGNSILGQPVFESKLRRAQSVTRTCQVKTGTWNGRRKVLVVDTPSIFESQADTQELYKNIGDCYLLSAPGPHVLLLVIQLGRFTAQDTVAIRKVKEVFGTGAMRHVVILFTHKEDLGGQALDDYVANTDNCSLKDLVRECERRRYCAFNNWGSVEEQRQQQAELLAVIERRLGREREGSFHSNDLFLDAQLLQRTGAGACQEDYRQYQAKVEWQVEKHKQELREN

B-factor: mean 27.78, std 13.45, range [4.93, 85.87]

Secondary structure (DSSP, 8-state):
-EEEEEES-TTSSHHHHHHHHHTS--S---SSSPP---S-EEEEEEETTEEEEEEE--S-SSS----HHHHHHHHHHHHHHTT--SEEEEEEETT---HHHHHHHHHHHHHH-TTGGGGEEEEEE-GGGGTT--HHHHHHH-S-HHHHHHHHHTTT-EEE--TT--HHHHHHHHHHHHHHHHHHHHHTTT-----HHHHHHHHHHSTT-------HHHHHHHHHHHHHHHHHHHH--

Nearest PDB structures (foldseek):
  6z3e-assembly1_A  TM=1.004E+00  e=1.507E-47  Homo sapiens
  2xto-assembly2_B  TM=9.406E-01  e=5.745E-26  Homo sapiens
  2xtm-assembly1_A  TM=9.474E-01  e=1.875E-25  Homo sapiens
  2xtp-assembly1_A  TM=9.484E-01  e=4.293E-25  Homo sapiens
  2xtm-assembly2_B  TM=9.637E-01  e=4.597E-23  Homo sapiens